Protein 9F7G (pdb70)

Radius of gyration: 16.13 Å; Cα contacts (8 Å, |Δi|>4): 373; chains: 1; bounding box: 33×38×45 Å

Sequence (205 aa):
TNVQILHGDLSPDLCDLARASELVGWDIETSGLDWRNGQIGTCQLAIGDSVAVVVLGDDDHPQGLCCDLLADDGVRKIFHHAPFDIRFMAQQWDCKPRNLACTKIASKVLNPSAEHATHSLKPLLKATLGVDIDKGQQQSSWTTGVLTAEQMSSYAVSSDVVYLSSELYSQLRRAQCLDKKGVLQAVENAYSFLPVWVELQRRGIEDVFAY

Nearest PDB structures (foldseek):
  9f7g-assembly1_A-2  TM=1.005E+00  e=4.054E-44  Nocardioides sp. S-1144
  5zo3-assembly1_A  TM=9.228E-01  e=1.310E-17  Agrobacterium fabrum str. J-07
  7mpo-assembly1_F  TM=9.182E-01  e=1.030E-15  Bartonella henselae
  7mpr-assembly1_A  TM=9.104E-01  e=9.151E-16  Brucella melitensis
  1yt3-assembly1_A  TM=7.977E-01  e=8.052E-12  Escherichia coli

Solvent-accessible surface area: 10198 Å² total; per-residue (Å²): 106,94,66,75,94,27,156,27,45,7,30,105,115,10,10,84,85,0,118,89,28,135,23,0,0,0,18,7,11,18,65,33,149,74,23,123,131,16,48,8,0,0,0,0,0,11,0,62,118,18,1,1,0,0,13,3,28,102,127,48,119,4,116,15,0,21,76,1,0,23,46,94,63,2,88,1,0,0,26,62,0,20,42,5,0,52,0,0,1,54,48,16,108,4,119,5,93,50,7,9,0,0,24,28,3,4,72,51,8,71,103,109,44,130,128,69,61,7,44,12,91,50,13,0,135,89,22,36,60,26,110,9,110,50,63,59,81,162,40,71,3,35,90,44,104,33,67,75,106,8,60,75,8,0,20,22,9,0,40,64,1,40,95,0,9,58,79,5,95,40,75,1,91,128,114,66,32,24,152,52,1,72,106,34,11,83,57,7,41,78,50,4,63,40,12,45,140,46,81,137,78,73,157,60,277

Organism: NCBI:txid2582905

B-factor: mean 19.63, std 9.66, range [8.72, 132.3]

Structure (mmCIF, N/CA/C/O backbone):
data_9F7G
#
_entry.id   9F7G
#
_cell.length_a   35.030
_cell.length_b   85.221
_cell.length_c   149.056
_cell.angle_alpha   90.000
_cell.angle_beta   90.000
_cell.angle_gamma   90.000
#
_symmetry.space_group_name_H-M   'C 2 2 21'
#
loop_
_entity.id
_entity.type
_entity.pdbx_description
1 polymer 'Ribonuclease D'
2 polymer "DNA (5'-D(P*GP*G)-3')"
3 non-polymer 'SULFATE ION'
4 water water
#
loop_
_atom_site.group_PDB
_atom_site.id
_atom_site.type_symbol
_atom_site.label_atom_id
_atom_site.label_alt_id
_atom_site.label_comp_id
_atom_site.label_asym_id
_atom_site.label_entity_id
_atom_site.label_seq_id
_atom_site.pdbx_PDB_ins_code
_atom_site.Cartn_x
_atom_site.Cartn_y
_atom_site.Cartn_z
_atom_site.occupancy
_atom_site.B_iso_or_equiv
_atom_site.auth_seq_id
_atom_site.auth_comp_id
_atom_site.auth_asym_id
_atom_site.auth_atom_id
_atom_site.pdbx_PDB_model_num
ATOM 1 N N . THR A 1 3 ? -7.75466 -16.19793 30.84303 1.000 31.59710 2 THR A N 1
ATOM 2 C CA . THR A 1 3 ? -8.24854 -14.84929 30.58337 1.000 26.97396 2 THR A CA 1
ATOM 3 C C . THR A 1 3 ? -8.38679 -14.05978 31.87178 1.000 25.27377 2 THR A C 1
ATOM 4 O O . THR A 1 3 ? -9.09654 -14.46483 32.79499 1.000 26.87460 2 THR A O 1
ATOM 8 N N . ASN A 1 4 ? -7.70980 -12.91814 31.91212 1.000 21.87572 3 ASN A N 1
ATOM 9 C CA . ASN A 1 4 ? -7.71466 -12.02577 33.06343 1.000 20.27781 3 ASN A CA 1
ATOM 10 C C . ASN A 1 4 ? -8.70542 -10.90138 32.79761 1.000 18.33493 3 ASN A C 1
ATOM 11 O O . ASN A 1 4 ? -8.45016 -10.02790 31.96366 1.000 21.76786 3 ASN A O 1
ATOM 16 N N . VAL A 1 5 ? -9.83800 -10.92274 33.49378 1.000 15.87474 4 VAL A N 1
ATOM 17 C CA . VAL A 1 5 ? -10.92020 -9.97539 33.24728 1.000 14.36171 4 VAL A CA 1
ATOM 18 C C . VAL A 1 5 ? -10.81447 -8.81050 34.21965 1.000 14.67209 4 VAL A C 1
ATOM 19 O O . VAL A 1 5 ? -10.63880 -9.01092 35.43178 1.000 16.83111 4 VAL A O 1
ATOM 23 N N . GLN A 1 6 ? -10.93763 -7.59386 33.69082 1.000 15.16392 5 GLN A N 1
ATOM 24 C CA . GLN A 1 6 ? -10.96665 -6.36862 34.48118 1.000 13.75533 5 GLN A CA 1
ATOM 25 C C . GLN A 1 6 ? -12.22233 -5.58902 34.13821 1.000 14.36999 5 GLN A C 1
ATOM 26 O O . GLN A 1 6 ? -12.63856 -5.55194 32.97604 1.000 16.23866 5 GLN A O 1
ATOM 32 N N . ILE A 1 7 ? -12.81036 -4.94873 35.14170 1.000 12.94790 6 ILE A N 1
ATOM 33 C CA . ILE A 1 7 ? -13.99051 -4.11477 34.96397 1.000 13.03574 6 ILE A CA 1
ATOM 34 C C . ILE A 1 7 ? -13.61338 -2.68375 35.32925 1.000 12.72365 6 ILE A C 1
ATOM 35 O O . ILE A 1 7 ? -13.02865 -2.43936 36.39246 1.000 14.27270 6 ILE A O 1
ATOM 40 N N . LEU A 1 8 ? -13.91432 -1.75031 34.42860 1.000 11.98393 7 LEU A N 1
ATOM 41 C CA . LEU A 1 8 ? -13.52934 -0.34952 34.53278 1.000 11.75400 7 LEU A CA 1
ATOM 42 C C . LEU A 1 8 ? -14.75814 0.50044 34.25065 1.000 13.48655 7 LEU A C 1
ATOM 43 O O . LEU A 1 8 ? -15.79279 -0.00528 33.81184 1.000 13.39667 7 LEU A O 1
ATOM 48 N N . HIS A 1 9 ? -14.64541 1.80703 34.49290 1.000 12.13264 8 HIS A N 1
ATOM 49 C CA . HIS A 1 9 ? -15.68080 2.73029 34.05653 1.000 11.04465 8 HIS A CA 1
ATOM 50 C C . HIS A 1 9 ? -15.04103 3.99631 33.51097 1.000 12.05833 8 HIS A C 1
ATOM 51 O O . HIS A 1 9 ? -13.93874 4.39222 33.91427 1.000 12.60491 8 HIS A O 1
ATOM 58 N N . GLY A 1 10 ? -15.73172 4.59554 32.54332 1.000 12.33397 9 GLY A N 1
ATOM 59 C CA . GLY A 1 10 ? -15.38157 5.90568 32.03747 1.000 13.99604 9 GLY A CA 1
ATOM 60 C C . GLY A 1 10 ? -14.32190 5.93259 30.96214 1.000 12.64163 9 GLY A C 1
ATOM 61 O O . GLY A 1 10 ? -14.43888 6.71363 30.00844 1.000 14.99866 9 GLY A O 1
ATOM 62 N N . ASP A 1 11 ? -13.27798 5.11658 31.10988 1.000 13.44995 10 ASP A N 1
ATOM 63 C CA . ASP A 1 11 ? -12.19263 5.07262 30.13767 1.000 14.85750 10 ASP A CA 1
ATOM 64 C C . ASP A 1 11 ? -11.33238 3.84898 30.42199 1.000 15.10697 10 ASP A C 1
ATOM 65 O O . ASP A 1 11 ? -11.38861 3.25675 31.50508 1.000 15.19871 10 ASP A O 1
ATOM 70 N N . LEU A 1 12 ? -10.53966 3.47608 29.42666 1.000 14.16371 11 LEU A N 1
ATOM 71 C CA . LEU A 1 12 ? -9.53177 2.44937 29.62079 1.000 13.37413 11 LEU A CA 1
ATOM 72 C C . LEU A 1 12 ? -8.42003 2.97688 30.52572 1.000 15.52441 11 LEU A C 1
ATOM 73 O O . LEU A 1 12 ? -8.08283 4.16581 30.49431 1.000 18.41501 11 LEU A O 1
ATOM 78 N N . SER A 1 13 ? -7.86887 2.09034 31.35475 1.000 14.70173 12 SER A N 1
ATOM 79 C CA . SER A 1 13 ? -6.80967 2.47555 32.27795 1.000 16.31530 12 SER A CA 1
ATOM 80 C C . SER A 1 13 ? -5.51565 2.79294 31.52758 1.000 18.26338 12 SER A C 1
ATOM 81 O O . SER A 1 13 ? -5.25947 2.24335 30.45186 1.000 17.16025 12 SER A O 1
ATOM 84 N N . PRO A 1 14 ? -4.67104 3.66964 32.07965 1.000 19.53432 13 PRO A N 1
ATOM 85 C CA . PRO A 1 14 ? -3.40838 3.97276 31.38376 1.000 18.24413 13 PRO A CA 1
ATOM 86 C C . PRO A 1 14 ? -2.54222 2.74386 31.15703 1.000 17.85736 13 PRO A C 1
ATOM 87 O O . PRO A 1 14 ? -1.90418 2.62785 30.10335 1.000 18.16769 13 PRO A O 1
ATOM 91 N N . ASP A 1 15 ? -2.52045 1.80747 32.11090 1.000 18.97208 14 ASP A N 1
ATOM 92 C CA . ASP A 1 15 ? -1.71548 0.60151 31.94115 1.000 18.11527 14 ASP A CA 1
ATOM 93 C C . ASP A 1 15 ? -2.19511 -0.22084 30.75722 1.000 16.22770 14 ASP A C 1
ATOM 94 O O . ASP A 1 15 ? -1.38142 -0.77834 30.00906 1.000 16.49409 14 ASP A O 1
ATOM 99 N N . LEU A 1 16 ? -3.51174 -0.31581 30.57177 1.000 15.02043 15 LEU A N 1
ATOM 100 C CA . LEU A 1 16 ? -4.02269 -1.07308 29.43575 1.000 14.15866 15 LEU A CA 1
ATOM 101 C C . LEU A 1 16 ? -3.85479 -0.31253 28.12819 1.000 14.16547 15 LEU A C 1
ATOM 102 O O . LEU A 1 16 ? -3.65764 -0.93807 27.08316 1.000 14.42022 15 LEU A O 1
ATOM 107 N N . CYS A 1 17 ? -3.92417 1.02248 28.15754 1.000 14.30342 16 CYS A N 1
ATOM 108 C CA . CYS A 1 17 ? -3.61370 1.79343 26.95434 1.000 16.32936 16 CYS A CA 1
ATOM 109 C C . CYS A 1 17 ? -2.18248 1.53934 26.50464 1.000 15.75506 16 CYS A C 1
ATOM 110 O O . CYS A 1 17 ? -1.92251 1.36557 25.30756 1.000 15.54967 16 CYS A O 1
ATOM 113 N N . ASP A 1 18 ? -1.24212 1.49245 27.45637 1.000 16.26927 17 ASP A N 1
ATOM 114 C CA . ASP A 1 18 ? 0.15406 1.21665 27.12154 1.000 16.97403 17 ASP A CA 1
ATOM 115 C C . ASP A 1 18 ? 0.31858 -0.18396 26.55984 1.000 17.43524 17 ASP A C 1
ATOM 116 O O . ASP A 1 18 ? 1.02613 -0.38223 25.56481 1.000 19.06090 17 ASP A O 1
ATOM 121 N N . LEU A 1 19 ? -0.32241 -1.17298 27.19080 1.000 16.85133 18 LEU A N 1
ATOM 122 C CA . LEU A 1 19 ? -0.22148 -2.54380 26.70285 1.000 17.31106 18 LEU A CA 1
ATOM 123 C C . LEU A 1 19 ? -0.80537 -2.67104 25.30444 1.000 16.06797 18 LEU A C 1
ATOM 124 O O . LEU A 1 19 ? -0.27028 -3.40354 24.46768 1.000 16.90730 18 LEU A O 1
ATOM 129 N N . ALA A 1 20 ? -1.89977 -1.96143 25.03261 1.000 14.71484 19 ALA A N 1
ATOM 130 C CA . ALA A 1 20 ? -2.50829 -2.02611 23.70916 1.000 13.79225 19 ALA A CA 1
ATOM 131 C C . ALA A 1 20 ? -1.55105 -1.52461 22.63449 1.000 13.76745 19 ALA A C 1
ATOM 132 O O . ALA A 1 20 ? -1.51339 -2.06839 21.52372 1.000 14.11425 19 ALA A O 1
ATOM 134 N N . ARG A 1 21 ? -0.77006 -0.48753 22.94207 1.000 13.50155 20 ARG A N 1
ATOM 135 C CA . ARG A 1 21 ? 0.14730 0.05866 21.94960 1.000 13.96155 20 ARG A CA 1
ATOM 136 C C . ARG A 1 21 ? 1.28539 -0.89556 21.61904 1.000 13.61232 20 ARG A C 1
ATOM 137 O O . ARG A 1 21 ? 1.90064 -0.76514 20.55208 1.000 15.53933 20 ARG A O 1
ATOM 145 N N . ALA A 1 22 ? 1.57325 -1.85790 22.49179 1.000 13.90335 21 ALA A N 1
ATOM 146 C CA . ALA A 1 22 ? 2.62020 -2.83885 22.24192 1.000 15.05832 21 ALA A CA 1
ATOM 147 C C . ALA A 1 22 ? 2.07330 -4.17091 21.75542 1.000 16.71034 21 ALA A C 1
ATOM 148 O O . ALA A 1 22 ? 2.85107 -5.10388 21.54480 1.000 16.93122 21 ALA A O 1
ATOM 150 N N . SER A 1 23 ? 0.76406 -4.28447 21.57511 1.000 16.93754 22 SER A N 1
ATOM 151 C CA . SER A 1 23 ? 0.13869 -5.56036 21.27454 1.000 16.44137 22 SER A CA 1
ATOM 152 C C . SER A 1 23 ? 0.09328 -5.80272 19.77504 1.000 17.89270 22 SER A C 1
ATOM 153 O O . SER A 1 23 ? -0.05084 -4.87189 18.97892 1.000 18.75114 22 SER A O 1
ATOM 156 N N . GLU A 1 24 ? 0.22232 -7.07539 19.39568 1.000 18.48324 23 GLU A N 1
ATOM 157 C CA . GLU A 1 24 ? 0.05918 -7.43833 17.99343 1.000 20.16398 23 GLU A CA 1
ATOM 158 C C . GLU A 1 24 ? -1.33365 -7.06734 17.50693 1.000 18.45350 23 GLU A C 1
ATOM 159 O O . GLU A 1 24 ? -1.49255 -6.39297 16.48210 1.000 20.35015 23 GLU A O 1
ATOM 165 N N . LEU A 1 25 ? -2.35723 -7.49367 18.24328 1.000 18.39630 24 LEU A N 1
ATOM 166 C CA . LEU A 1 25 ? -3.74614 -7.27023 17.87954 1.000 18.50568 24 LEU A CA 1
ATOM 167 C C . LEU A 1 25 ? -4.50698 -6.85402 19.12696 1.000 16.00514 24 LEU A C 1
ATOM 168 O O . LEU A 1 25 ? -4.17653 -7.27797 20.23958 1.000 20.16330 24 LEU A O 1
ATOM 173 N N . VAL A 1 26 ? -5.52131 -6.01374 18.93914 1.000 13.92344 25 VAL A N 1
ATOM 174 C CA . VAL A 1 26 ? -6.42669 -5.61186 20.00992 1.000 14.05622 25 VAL A CA 1
ATOM 175 C C . VAL A 1 26 ? -7.83849 -5.96751 19.56395 1.000 12.43167 25 VAL A C 1
ATOM 176 O O . VAL A 1 26 ? -8.35969 -5.38072 18.60751 1.000 13.53018 25 VAL A O 1
ATOM 180 N N . GLY A 1 27 ? -8.46266 -6.92513 20.24593 1.000 10.29842 26 GLY A N 1
ATOM 181 C CA . GLY A 1 27 ? -9.86120 -7.22598 19.97857 1.000 10.28317 26 GLY A CA 1
ATOM 182 C C . GLY A 1 27 ? -10.75721 -6.16738 20.60055 1.000 10.42392 26 GLY A C 1
ATOM 183 O O . GLY A 1 27 ? -10.48096 -5.65353 21.68224 1.000 12.15797 26 GLY A O 1
ATOM 184 N N . TRP A 1 28 ? -11.82980 -5.81686 19.88933 1.000 9.89690 27 TRP A N 1
ATOM 185 C CA . TRP A 1 28 ? -12.68746 -4.72395 20.32827 1.000 9.60284 27 TRP A CA 1
ATOM 186 C C . TRP A 1 28 ? -14.14292 -5.03495 20.00590 1.000 10.44482 27 TRP A C 1
ATOM 187 O O . TRP A 1 28 ? -14.45411 -5.48236 18.90029 1.000 11.03010 27 TRP A O 1
ATOM 198 N N . ASP A 1 29 ? -15.03105 -4.78348 20.96962 1.000 10.47222 28 ASP A N 1
ATOM 199 C CA . ASP A 1 29 ? -16.46909 -4.86067 20.74744 1.000 9.55380 28 ASP A CA 1
ATOM 200 C C . ASP A 1 29 ? -17.14099 -3.80449 21.60792 1.000 9.62097 28 ASP A C 1
ATOM 201 O O . ASP A 1 29 ? -16.54997 -3.30522 22.56323 1.000 11.18695 28 ASP A O 1
ATOM 206 N N . ILE A 1 30 ? -18.37027 -3.43535 21.24037 1.000 8.84043 29 ILE A N 1
ATOM 207 C CA . ILE A 1 30 ? -19.16546 -2.50995 22.03655 1.000 9.03921 29 ILE A CA 1
ATOM 208 C C . ILE A 1 30 ? -20.55402 -3.09370 22.27310 1.000 9.66538 29 ILE A C 1
ATOM 209 O O . ILE A 1 30 ? -21.04035 -3.94217 21.52696 1.000 10.71822 29 ILE A O 1
ATOM 214 N N . GLU A 1 31 ? -21.18957 -2.63305 23.34618 1.000 9.81551 30 GLU A N 1
ATOM 215 C CA . GLU A 1 31 ? -22.61223 -2.84794 23.56011 1.000 9.96448 30 GLU A CA 1
ATOM 216 C C . GLU A 1 31 ? -23.28193 -1.48735 23.64257 1.000 10.70049 30 GLU A C 1
ATOM 217 O O . GLU A 1 31 ? -22.66334 -0.51098 24.07379 1.000 11.38906 30 GLU A O 1
ATOM 223 N N . THR A 1 32 ? -24.54242 -1.41683 23.20736 1.000 9.94664 31 THR A N 1
ATOM 224 C CA . THR A 1 32 ? -25.19187 -0.13898 22.95281 1.000 11.16900 31 THR A CA 1
ATOM 225 C C . THR A 1 32 ? -26.64617 -0.16365 23.39833 1.000 9.74742 31 THR A C 1
ATOM 226 O O . THR A 1 32 ? -27.19900 -1.19736 23.79368 1.000 11.60711 31 THR A O 1
ATOM 230 N N . SER A 1 33 ? -27.27540 1.00296 23.26345 1.000 10.95897 32 SER A N 1
ATOM 231 C CA . SER A 1 33 ? -28.70732 1.16498 23.47954 1.000 11.87574 32 SER A CA 1
ATOM 232 C C . SER A 1 33 ? -29.56304 0.47654 22.42098 1.000 13.04780 32 SER A C 1
ATOM 233 O O . SER A 1 33 ? -30.75592 0.27172 22.65563 1.000 14.04011 32 SER A O 1
ATOM 236 N N . GLY A 1 34 ? -28.99939 0.14607 21.26409 1.000 12.76607 33 GLY A N 1
ATOM 237 C CA . GLY A 1 34 ? -29.78530 -0.29830 20.12264 1.000 13.54739 33 GLY A CA 1
ATOM 238 C C . GLY A 1 34 ? -28.96723 -0.10860 18.85570 1.000 12.10018 33 GLY A C 1
ATOM 239 O O . GLY A 1 34 ? -27.74721 -0.02082 18.90733 1.000 13.15457 33 GLY A O 1
ATOM 240 N N . LEU A 1 35 ? -29.66402 -0.02834 17.72408 1.000 14.44333 34 LEU A N 1
ATOM 241 C CA . LEU A 1 35 ? -28.97494 0.08177 16.44324 1.000 15.06765 34 LEU A CA 1
ATOM 242 C C . LEU A 1 35 ? -28.80533 1.52162 15.96589 1.000 16.53912 34 LEU A C 1
ATOM 243 O O . LEU A 1 35 ? -28.26586 1.73629 14.87339 1.000 17.73300 34 LEU A O 1
ATOM 248 N N . ASP A 1 36 ? -29.22745 2.50404 16.75832 1.000 17.64778 35 ASP A N 1
ATOM 249 C CA . ASP A 1 36 ? -29.25812 3.91058 16.34703 1.000 17.55861 35 ASP A CA 1
ATOM 250 C C . ASP A 1 36 ? -27.90432 4.53651 16.65115 1.000 17.31385 35 ASP A C 1
ATOM 251 O O . ASP A 1 36 ? -27.66536 5.06117 17.73774 1.000 17.24164 35 ASP A O 1
ATOM 256 N N . TRP A 1 37 ? -27.00242 4.49300 15.66913 1.000 15.26996 36 TRP A N 1
ATOM 257 C CA . TRP A 1 37 ? -25.66620 5.03441 15.87903 1.000 14.81916 36 TRP A CA 1
ATOM 258 C C . TRP A 1 37 ? -25.65213 6.55418 15.93606 1.000 15.58162 36 TRP A C 1
ATOM 259 O O . TRP A 1 37 ? -24.68936 7.13060 16.45254 1.000 14.87229 36 TRP A O 1
ATOM 270 N N . ARG A 1 38 ? -26.67887 7.21162 15.40156 1.000 17.50659 37 ARG A N 1
ATOM 271 C CA . ARG A 1 38 ? -26.68798 8.66890 15.36776 1.000 20.43973 37 ARG A CA 1
ATOM 272 C C . ARG A 1 38 ? -27.08037 9.24929 16.71677 1.000 20.88802 37 ARG A C 1
ATOM 273 O O . ARG A 1 38 ? -26.42008 10.16026 17.22838 1.000 23.79050 37 ARG A O 1
ATOM 281 N N . ASN A 1 39 ? -28.15287 8.73141 17.30980 1.000 18.54527 38 ASN A N 1
ATOM 282 C CA . ASN A 1 39 ? -28.72158 9.32659 18.50908 1.000 19.95484 38 ASN A CA 1
ATOM 283 C C . ASN A 1 39 ? -28.82897 8.34019 19.65659 1.000 18.75642 38 ASN A C 1
ATOM 284 O O . ASN A 1 39 ? -29.44400 8.66479 20.68121 1.000 20.93051 38 ASN A O 1
ATOM 289 N N . GLY A 1 40 ? -28.26172 7.15108 19.51042 1.000 16.64137 39 GLY A N 1
ATOM 290 C CA . GLY A 1 40 ? -28.19157 6.18372 20.58681 1.000 14.77550 39 GLY A CA 1
ATOM 291 C C . GLY A 1 40 ? -26.99629 6.41325 21.48937 1.000 14.87078 39 GLY A C 1
ATOM 292 O O . GLY A 1 40 ? -26.40118 7.49201 21.52481 1.000 17.25896 39 GLY A O 1
ATOM 293 N N . GLN A 1 41 ? -26.63537 5.37126 22.22377 1.000 13.14074 40 GLN A N 1
ATOM 294 C CA . GLN A 1 41 ? -25.65297 5.50817 23.28642 1.000 13.13094 40 GLN A CA 1
ATOM 295 C C . GLN A 1 41 ? -24.82272 4.24033 23.38851 1.000 11.41813 40 GLN A C 1
ATOM 296 O O . GLN A 1 41 ? -25.36577 3.13685 23.31425 1.000 13.01113 40 GLN A O 1
ATOM 302 N N . ILE A 1 42 ? -23.51331 4.40375 23.56845 1.000 10.93078 41 ILE A N 1
ATOM 303 C CA . ILE A 1 42 ? -22.63076 3.27208 23.83634 1.000 10.43322 41 ILE A CA 1
ATOM 304 C C . ILE A 1 42 ? -22.66390 2.96345 25.32522 1.000 10.09520 41 ILE A C 1
ATOM 305 O O . ILE A 1 42 ? -22.48679 3.85649 26.16289 1.000 13.70192 41 ILE A O 1
ATOM 310 N N . GLY A 1 43 ? -22.89975 1.70183 25.65591 1.000 11.34345 42 GLY A N 1
ATOM 311 C CA . GLY A 1 43 ? -22.94642 1.28883 27.04237 1.000 11.09342 42 GLY A CA 1
ATOM 312 C C . GLY A 1 43 ? -21.64446 0.71754 27.55388 1.000 11.56732 42 GLY A C 1
ATOM 313 O O . GLY A 1 43 ? -21.26183 0.96844 28.70245 1.000 12.69250 42 GLY A O 1
ATOM 314 N N . THR A 1 44 ? -20.96997 -0.09020 26.73633 1.000 10.33036 43 THR A N 1
ATOM 315 C CA . THR A 1 44 ? -19.69208 -0.66046 27.12439 1.000 11.43213 43 THR A CA 1
ATOM 316 C C . THR A 1 44 ? -18.76674 -0.70580 25.92495 1.000 9.51433 43 THR A C 1
ATOM 317 O O . THR A 1 44 ? -19.21216 -0.77721 24.77423 1.000 12.73232 43 THR A O 1
ATOM 321 N N . CYS A 1 45 ? -17.47001 -0.68428 26.21551 1.000 9.41624 44 CYS A N 1
ATOM 322 C CA . CYS A 1 45 ? -16.42917 -1.10803 25.29102 1.000 11.34851 44 CYS A CA 1
ATOM 323 C C . CYS A 1 45 ? -15.69984 -2.27482 25.92584 1.000 12.68987 44 CYS A C 1
ATOM 324 O O . CYS A 1 45 ? -15.30335 -2.19707 27.09270 1.000 15.83091 44 CYS A O 1
ATOM 327 N N . GLN A 1 46 ? -15.52626 -3.35261 25.17345 1.000 11.13892 45 GLN A N 1
ATOM 328 C CA . GLN A 1 46 ? -14.79316 -4.51739 25.64572 1.000 12.58846 45 GLN A CA 1
ATOM 329 C C . GLN A 1 46 ? -13.55555 -4.68436 24.78248 1.000 12.02540 45 GLN A C 1
ATOM 330 O O . GLN A 1 46 ? -13.66197 -4.76357 23.55558 1.000 12.60594 45 GLN A O 1
ATOM 336 N N . LEU A 1 47 ? -12.38926 -4.73688 25.40973 1.000 11.35768 46 LEU A N 1
ATOM 337 C CA . LEU A 1 47 ? -11.13211 -4.85449 24.68695 1.000 10.76134 46 LEU A CA 1
ATOM 338 C C . LEU A 1 47 ? -10.38114 -6.09983 25.13431 1.000 11.97172 46 LEU A C 1
ATOM 339 O O . LEU A 1 47 ? -10.31561 -6.40250 26.32797 1.000 14.67868 46 LEU A O 1
ATOM 344 N N . ALA A 1 48 ? -9.80136 -6.81015 24.16864 1.000 11.15133 47 ALA A N 1
ATOM 345 C CA . ALA A 1 48 ? -8.96253 -7.97127 24.43264 1.000 10.06105 47 ALA A CA 1
ATOM 346 C C . ALA A 1 48 ? -7.53060 -7.57415 24.11021 1.000 11.49651 47 ALA A C 1
ATOM 347 O O . ALA A 1 48 ? -7.18879 -7.36042 22.94243 1.000 13.43977 47 ALA A O 1
ATOM 349 N N . ILE A 1 49 ? -6.70494 -7.46720 25.14642 1.000 13.67726 48 ILE A N 1
ATOM 350 C CA . ILE A 1 49 ? -5.33696 -6.98125 25.04583 1.000 16.21766 48 ILE A CA 1
ATOM 351 C C . ILE A 1 49 ? -4.46050 -8.03775 25.69843 1.000 18.59362 48 ILE A C 1
ATOM 352 O O . ILE A 1 49 ? -4.47915 -8.19015 26.92792 1.000 19.54576 48 ILE A O 1
ATOM 357 N N . GLY A 1 50 ? -3.70519 -8.77207 24.88825 1.000 22.08255 49 GLY A N 1
ATOM 358 C CA . GLY A 1 50 ? -2.93282 -9.87369 25.44078 1.000 23.98080 49 GLY A CA 1
ATOM 359 C C . GLY A 1 50 ? -3.86785 -10.89540 26.05646 1.000 23.93437 49 GLY A C 1
ATOM 360 O O . GLY A 1 50 ? -4.89333 -11.26278 25.47110 1.000 23.47464 49 GLY A O 1
ATOM 361 N N . ASP A 1 51 ? -3.52804 -11.34833 27.26154 1.000 22.96552 50 ASP A N 1
ATOM 362 C CA . ASP A 1 51 ? -4.35162 -12.29311 28.00047 1.000 24.15350 50 ASP A CA 1
ATOM 363 C C . ASP A 1 51 ? -5.40527 -11.60418 28.85149 1.000 21.09219 50 ASP A C 1
ATOM 364 O O . ASP A 1 51 ? -6.04041 -12.26029 29.68383 1.000 22.82886 50 ASP A O 1
ATOM 369 N N . SER A 1 52 ? -5.60131 -10.30343 28.66916 1.000 17.87685 51 SER A N 1
ATOM 370 C CA . SER A 1 52 ? -6.56211 -9.53743 29.44293 1.000 17.29687 51 SER A CA 1
ATOM 371 C C . SER A 1 52 ? -7.78420 -9.20487 28.60006 1.000 14.95037 51 SER A C 1
ATOM 372 O O . SER A 1 52 ? -7.69073 -8.99993 27.38364 1.000 16.68499 51 SER A O 1
ATOM 375 N N . VAL A 1 53 ? -8.94013 -9.16304 29.25269 1.000 12.69397 52 VAL A N 1
ATOM 376 C CA . VAL A 1 53 ? -10.13845 -8.55994 28.67820 1.000 12.45224 52 VAL A CA 1
ATOM 377 C C . VAL A 1 53 ? -10.59156 -7.46388 29.62401 1.000 12.71207 52 VAL A C 1
ATOM 378 O O . VAL A 1 53 ? -10.81289 -7.71509 30.81554 1.000 16.75029 52 VAL A O 1
ATOM 382 N N . ALA A 1 54 ? -10.72204 -6.25344 29.10127 1.000 12.55771 53 ALA A N 1
ATOM 383 C CA . ALA A 1 54 ? -11.16325 -5.10413 29.87851 1.000 11.84726 53 ALA A CA 1
ATOM 384 C C . ALA A 1 54 ? -12.56280 -4.71306 29.41964 1.000 11.27823 53 ALA A C 1
ATOM 385 O O . ALA A 1 54 ? -12.78181 -4.46596 28.23159 1.000 14.64210 53 ALA A O 1
ATOM 387 N N . VAL A 1 55 ? -13.50447 -4.66086 30.35214 1.000 12.08997 54 VAL A N 1
ATOM 388 C CA . VAL A 1 55 ? -14.85956 -4.19491 30.08077 1.000 10.89998 54 VAL A CA 1
ATOM 389 C C . VAL A 1 55 ? -14.97108 -2.79755 30.67072 1.000 12.03047 54 VAL A C 1
ATOM 390 O O . VAL A 1 55 ? -14.88609 -2.62424 31.88953 1.000 12.56855 54 VAL A O 1
ATOM 394 N N . VAL A 1 56 ? -15.13026 -1.79408 29.81511 1.000 11.59293 55 VAL A N 1
ATOM 395 C CA . VAL A 1 56 ? -15.21444 -0.39983 30.23425 1.000 10.81135 55 VAL A CA 1
ATOM 396 C C . VAL A 1 56 ? -16.67576 0.01729 30.17361 1.000 10.29989 55 VAL A C 1
ATOM 397 O O . VAL A 1 56 ? -17.25844 0.12305 29.09030 1.000 11.46242 55 VAL A O 1
ATOM 401 N N . VAL A 1 57 ? -17.26547 0.28221 31.33121 1.000 10.33247 56 VAL A N 1
ATOM 402 C CA . VAL A 1 57 ? -18.65214 0.71933 31.40786 1.000 11.29194 56 VAL A CA 1
ATOM 403 C C . VAL A 1 57 ? -18.71189 2.22352 31.17697 1.000 11.31095 56 VAL A C 1
ATOM 404 O O . VAL A 1 57 ? -18.02487 2.99617 31.85206 1.000 13.48249 56 VAL A O 1
ATOM 408 N N . LEU A 1 58 ? -19.54734 2.64956 30.23680 1.000 11.61709 57 LEU A N 1
ATOM 409 C CA . LEU A 1 58 ? -19.63739 4.05388 29.87138 1.000 13.03360 57 LEU A CA 1
ATOM 410 C C . LEU A 1 58 ? -21.00077 4.62220 30.24405 1.000 16.64641 57 LEU A C 1
ATOM 411 O O . LEU A 1 58 ? -22.00626 3.90588 30.28092 1.000 17.45335 57 LEU A O 1
ATOM 416 N N . GLY A 1 59 ? -21.02501 5.92757 30.51364 1.000 17.48729 58 GLY A N 1
ATOM 417 C CA . GLY A 1 59 ? -22.22835 6.61809 30.90436 1.000 19.30038 58 GLY A CA 1
ATOM 418 C C . GLY A 1 59 ? -22.67727 7.64221 29.87983 1.000 21.97624 58 GLY A C 1
ATOM 419 O O . GLY A 1 59 ? -22.10488 7.77376 28.79473 1.000 19.84919 58 GLY A O 1
ATOM 420 N N . ASP A 1 60 ? -23.72635 8.38019 30.25732 1.000 24.39612 59 ASP A N 1
ATOM 421 C CA . ASP A 1 60 ? -24.27519 9.42450 29.40003 1.000 27.83027 59 ASP A CA 1
ATOM 422 C C . ASP A 1 60 ? -23.19705 10.43825 29.03673 1.000 30.33522 59 ASP A C 1
ATOM 423 O O . ASP A 1 60 ? -22.50875 10.96931 29.91166 1.000 30.78609 59 ASP A O 1
ATOM 428 N N . ASP A 1 61 ? -23.05220 10.70405 27.73935 1.000 33.04873 60 ASP A N 1
ATOM 429 C CA . ASP A 1 61 ? -22.14983 11.74369 27.24119 1.000 37.13460 60 ASP A CA 1
ATOM 430 C C . ASP A 1 61 ? -20.69583 11.49546 27.64268 1.000 34.93309 60 ASP A C 1
ATOM 431 O O . ASP A 1 61 ? -19.91757 12.44184 27.78564 1.000 38.43187 60 ASP A O 1
ATOM 436 N N . ASP A 1 62 ? -20.30521 10.23655 27.84140 1.000 29.10531 61 ASP A N 1
ATOM 437 C CA . ASP A 1 62 ? -18.89549 9.93980 28.05917 1.000 26.56802 61 ASP A CA 1
ATOM 438 C C . ASP A 1 62 ? -18.12959 10.10936 26.75449 1.000 24.87687 61 ASP A C 1
ATOM 439 O O . ASP A 1 62 ? -18.56739 9.65423 25.69735 1.000 24.00480 61 ASP A O 1
ATOM 444 N N . HIS A 1 63 ? -16.98931 10.78673 26.83037 1.000 23.22244 62 HIS A N 1
ATOM 445 C CA . HIS A 1 63 ? -16.05633 10.91679 25.71130 1.000 22.57597 62 HIS A CA 1
ATOM 446 C C . HIS A 1 63 ? -14.72208 10.37050 26.20037 1.000 20.98912 62 HIS A C 1
ATOM 447 O O . HIS A 1 63 ? -13.85004 11.12917 26.63772 1.000 23.31401 62 HIS A O 1
ATOM 454 N N . PRO A 1 64 ? -14.54140 9.04837 26.17008 1.000 17.51069 63 PRO A N 1
ATOM 455 C CA . PRO A 1 64 ? -13.32190 8.44955 26.73548 1.000 15.86187 63 PRO A CA 1
ATOM 456 C C . PRO A 1 64 ? -12.07820 8.72243 25.90300 1.000 16.40317 63 PRO A C 1
ATOM 457 O O . PRO A 1 64 ? -11.90768 8.16221 24.81619 1.000 19.17397 63 PRO A O 1
ATOM 461 N N . GLN A 1 65 ? -11.17999 9.55596 26.42622 1.000 18.09788 64 GLN A N 1
ATOM 462 C CA . GLN A 1 65 ? -10.05636 9.99966 25.61469 1.000 19.25487 64 GLN A CA 1
ATOM 463 C C . GLN A 1 65 ? -9.09741 8.85735 25.31234 1.000 16.59776 64 GLN A C 1
ATOM 464 O O . GLN A 1 65 ? -8.57168 8.76480 24.19731 1.000 17.48113 64 GLN A O 1
ATOM 470 N N . GLY A 1 66 ? -8.85207 7.98001 26.28775 1.000 15.51206 65 GLY A N 1
ATOM 471 C CA . GLY A 1 66 ? -7.91693 6.89167 26.06113 1.000 14.37236 65 GLY A CA 1
ATOM 472 C C . GLY A 1 66 ? -8.41486 5.91823 25.01014 1.000 14.07264 65 GLY A C 1
ATOM 473 O O . GLY A 1 66 ? -7.65442 5.49282 24.13424 1.000 14.37992 65 GLY A O 1
ATOM 474 N N . LEU A 1 67 ? -9.70343 5.56543 25.07192 1.000 13.37593 66 LEU A N 1
ATOM 475 C CA . LEU A 1 67 ? -10.28348 4.68484 24.06155 1.000 12.76604 66 LEU A CA 1
ATOM 476 C C . LEU A 1 67 ? -10.29239 5.34323 22.69139 1.000 13.26385 66 LEU A C 1
ATOM 477 O O . LEU A 1 67 ? -10.01959 4.68595 21.67796 1.000 13.74645 66 LEU A O 1
ATOM 482 N N . CYS A 1 68 ? -10.63884 6.62739 22.62060 1.000 13.77874 67 CYS A N 1
ATOM 483 C CA A CYS A 1 68 ? -10.63954 7.23890 21.29989 0.675 16.42967 67 CYS A CA 1
ATOM 484 C CA B CYS A 1 68 ? -10.62233 7.34110 21.34290 0.325 16.21343 67 CYS A CA 1
ATOM 485 C C . CYS A 1 68 ? -9.22351 7.35095 20.74901 1.000 15.17071 67 CYS A C 1
ATOM 486 O O . CYS A 1 68 ? -9.01696 7.09777 19.55450 1.000 16.29302 67 CYS A O 1
ATOM 491 N N . ASP A 1 69 ? -8.23842 7.67801 21.58621 1.000 15.11715 68 ASP A N 1
ATOM 492 C CA . ASP A 1 69 ? -6.86179 7.72843 21.10832 1.000 14.92893 68 ASP A CA 1
ATOM 493 C C . ASP A 1 69 ? -6.42464 6.38076 20.56540 1.000 15.22101 68 ASP A C 1
ATOM 494 O O . ASP A 1 69 ? -5.75972 6.31181 19.52616 1.000 15.82936 68 ASP A O 1
ATOM 499 N N . LEU A 1 70 ? -6.80449 5.29466 21.24651 1.000 15.49303 69 LEU A N 1
ATOM 500 C CA . LEU A 1 70 ? -6.46432 3.95629 20.76917 1.000 13.63025 69 LEU A CA 1
ATOM 501 C C . LEU A 1 70 ? -7.15442 3.66315 19.44368 1.000 13.23495 69 LEU A C 1
ATOM 502 O O . LEU A 1 70 ? -6.52515 3.16593 18.49886 1.000 13.18107 69 LEU A O 1
ATOM 507 N N . LEU A 1 71 ? -8.44899 3.97423 19.36013 1.000 13.10256 70 LEU A N 1
ATOM 508 C CA . LEU A 1 71 ? -9.20674 3.73035 18.13448 1.000 11.87854 70 LEU A CA 1
ATOM 509 C C . LEU A 1 71 ? -8.61946 4.50371 16.96348 1.000 13.75137 70 LEU A C 1
ATOM 510 O O . LEU A 1 71 ? -8.55451 3.98974 15.84321 1.000 14.06083 70 LEU A O 1
ATOM 515 N N . ALA A 1 72 ? -8.16549 5.73314 17.21401 1.000 14.00626 71 ALA A N 1
ATOM 516 C CA . ALA A 1 72 ? -7.62447 6.60121 16.17619 1.000 15.25277 71 ALA A CA 1
ATOM 517 C C . ALA A 1 72 ? -6.15687 6.34151 15.86589 1.000 15.78632 71 ALA A C 1
ATOM 518 O O . ALA A 1 72 ? -5.62560 6.94974 14.92897 1.000 17.51689 71 ALA A O 1
ATOM 520 N N . ASP A 1 73 ? -5.48998 5.47606 16.62333 1.000 15.52900 72 ASP A N 1
ATOM 521 C CA . ASP A 1 73 ? -4.05250 5.27768 16.4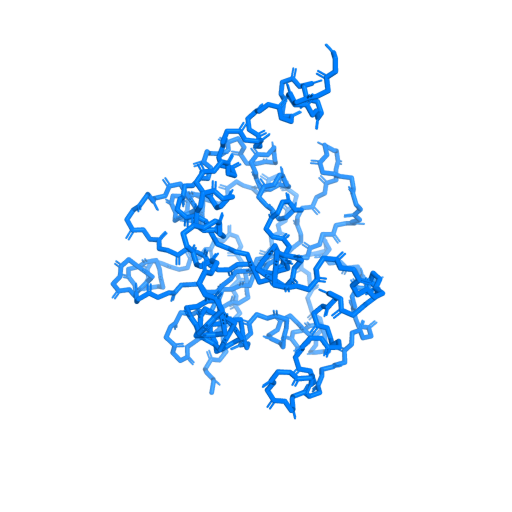8767 1.000 15.96965 72 ASP A CA 1
ATOM 522 C C . ASP A 1 73 ? -3.79022 4.29212 15.35757 1.000 16.74571 72 ASP A C 1
ATOM 523 O O . ASP A 1 73 ? -4.10999 3.10427 15.46948 1.000 17.19202 72 ASP A O 1
ATOM 528 N N . ASP A 1 74 ? -3.19769 4.78315 14.26691 1.000 16.99562 73 ASP A N 1
ATOM 529 C CA . ASP A 1 74 ? -2.91269 3.92085 13.12595 1.000 19.39316 73 ASP A CA 1
ATOM 530 C C . ASP A 1 74 ? -1.84988 2.88004 13.44322 1.000 19.33587 73 ASP A C 1
ATOM 531 O O . ASP A 1 74 ? -1.70756 1.90947 12.69231 1.000 21.63890 73 ASP A O 1
ATOM 536 N N . GLY A 1 75 ? -1.10737 3.05363 14.53354 1.000 19.28385 74 GLY A N 1
ATOM 537 C CA . GLY A 1 75 ? -0.12888 2.06901 14.92979 1.000 20.09710 74 GLY A CA 1
ATOM 538 C C . GLY A 1 75 ? -0.65522 0.94262 15.78484 1.000 19.91033 74 GLY A C 1
ATOM 539 O O . GLY A 1 75 ? 0.13777 0.11493 16.24908 1.000 22.94539 74 GLY A O 1
ATOM 540 N N . VAL A 1 76 ? -1.96520 0.89211 16.02007 1.000 19.39256 75 VAL A N 1
ATOM 541 C CA . VAL A 1 76 ? -2.60246 -0.14861 16.81944 1.000 20.07357 75 VAL A CA 1
ATOM 542 C C . VAL A 1 76 ? -3.63519 -0.86042 15.95161 1.000 16.99028 75 VAL A C 1
ATOM 543 O O . VAL A 1 76 ? -4.59396 -0.23633 15.48678 1.000 15.31996 75 VAL A O 1
ATOM 547 N N . ARG A 1 77 ? -3.45148 -2.16716 15.74989 1.000 17.66233 76 ARG A N 1
ATOM 548 C CA . ARG A 1 77 ? -4.36272 -2.96453 14.92793 1.000 19.16232 76 ARG A CA 1
ATOM 549 C C . ARG A 1 77 ? -5.56229 -3.40815 15.76084 1.000 15.35993 76 ARG A C 1
ATOM 550 O O . ARG A 1 77 ? -5.41292 -4.19353 16.70405 1.000 18.03804 76 ARG A O 1
ATOM 558 N N . LYS A 1 78 ? -6.75456 -2.92366 15.41180 1.000 12.72029 77 LYS A N 1
ATOM 559 C CA . LYS A 1 78 ? -7.98780 -3.29655 16.10007 1.000 11.26060 77 LYS A CA 1
ATOM 560 C C . LYS A 1 78 ? -8.74054 -4.33904 15.28419 1.000 11.94214 77 LYS A C 1
ATOM 561 O O . LYS A 1 78 ? -8.90344 -4.17776 14.06769 1.000 17.90568 77 LYS A O 1
ATOM 567 N N . ILE A 1 79 ? -9.22864 -5.37933 15.95955 1.000 10.66596 78 ILE A N 1
ATOM 568 C CA . ILE A 1 79 ? -10.01721 -6.44538 15.34906 1.000 11.99979 78 ILE A CA 1
ATOM 569 C C . ILE A 1 79 ? -11.42626 -6.38740 15.91975 1.000 11.84836 78 ILE A C 1
ATOM 570 O O . ILE A 1 79 ? -11.61006 -6.49467 17.14176 1.000 12.67573 78 ILE A O 1
ATOM 575 N N . PHE A 1 80 ? -12.41667 -6.26257 15.03758 1.000 10.18138 79 PHE A N 1
ATOM 576 C CA . PHE A 1 80 ? -13.82786 -6.29906 15.38598 1.000 9.98362 79 PHE A CA 1
ATOM 577 C C . PHE A 1 80 ? -14.49351 -7.47909 14.70036 1.000 10.40228 79 PHE A C 1
ATOM 578 O O . PHE A 1 80 ? -13.97812 -8.02496 13.71918 1.000 10.37426 79 PHE A O 1
ATOM 586 N N . HIS A 1 81 ? -15.67240 -7.83883 15.18532 1.000 10.41495 80 HIS A N 1
ATOM 587 C CA . HIS A 1 81 ? -16.60911 -8.60481 14.37475 1.000 9.90163 80 HIS A CA 1
ATOM 588 C C . HIS A 1 81 ? -17.72088 -7.66026 13.94923 1.000 12.18864 80 HIS A C 1
ATOM 589 O O . HIS A 1 81 ? -18.49741 -7.18073 14.78040 1.000 14.71746 80 HIS A O 1
ATOM 596 N 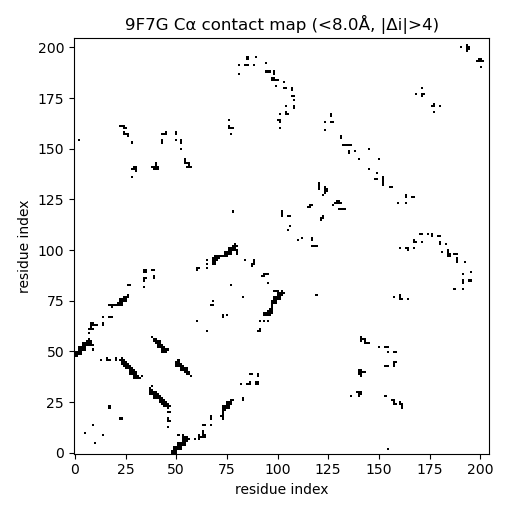N . HIS A 1 82 ? -17.79886 -7.41923 12.64888 1.000 9.88718 81 HIS A N 1
ATOM 597 C CA . HIS A 1 82 ? -18.65121 -6.39775 12.05884 1.000 9.03579 81 HIS A CA 1
ATOM 598 C C . HIS A 1 82 ? -18.21158 -5.00533 12.50906 1.000 9.82176 81 HIS A C 1
ATOM 599 O O . HIS A 1 82 ? -18.95849 -4.23325 13.13283 1.000 10.15625 81 HIS A O 1
ATOM 606 N N . ALA A 1 83 ? -16.96860 -4.69638 12.14847 1.000 10.30211 82 ALA A N 1
ATOM 607 C CA . ALA A 1 83 ? -16.40320 -3.37621 12.40644 1.000 9.05064 82 ALA A CA 1
ATOM 608 C C . ALA A 1 83 ? -17.29993 -2.22884 11.96783 1.000 10.16435 82 ALA A C 1
ATOM 609 O O . ALA A 1 83 ? -17.36566 -1.23324 12.70413 1.000 10.77976 82 ALA A O 1
ATOM 611 N N . PRO A 1 84 ? -17.98546 -2.27407 10.80927 1.000 10.01031 83 PRO A N 1
ATOM 612 C CA . PRO A 1 84 ? -18.79563 -1.10888 10.41450 1.000 10.10166 83 PRO A CA 1
ATOM 613 C C . PRO A 1 84 ? -19.74839 -0.63064 11.49226 1.000 10.68141 83 PRO A C 1
ATOM 614 O O . PRO A 1 84 ? -19.84677 0.58209 11.72465 1.000 11.98430 83 PRO A O 1
ATOM 618 N N . PHE A 1 85 ? -20.44072 -1.54603 12.17138 1.000 9.40110 84 PHE A N 1
ATOM 619 C CA . PHE A 1 85 ? -21.37055 -1.13988 13.22308 1.000 10.80011 84 PHE A CA 1
ATOM 620 C C . PHE A 1 85 ? -20.63857 -0.42178 14.34764 1.000 11.07224 84 PHE A C 1
ATOM 621 O O . PHE A 1 85 ? -21.03663 0.66950 14.77591 1.000 11.63720 84 PHE A O 1
ATOM 629 N N . ASP A 1 86 ? -19.56663 -1.03258 14.84420 1.000 10.82559 85 ASP A N 1
ATOM 630 C CA . ASP A 1 86 ? -18.87924 -0.50087 16.01400 1.000 11.42059 85 ASP A CA 1
ATOM 631 C C . ASP A 1 86 ? -18.19808 0.82653 15.71066 1.000 11.12069 85 ASP A C 1
ATOM 632 O O . ASP A 1 86 ? -18.28373 1.77339 16.50290 1.000 12.24244 85 ASP A O 1
ATOM 637 N N . ILE A 1 87 ? -17.46789 0.90054 14.59297 1.000 10.74194 86 ILE A N 1
ATOM 638 C CA . ILE A 1 87 ? -16.69429 2.10861 14.32437 1.000 11.50402 86 ILE A CA 1
ATOM 639 C C . ILE A 1 87 ? -17.60766 3.26752 13.96804 1.000 11.02451 86 ILE A C 1
ATOM 640 O O . ILE A 1 87 ? -17.27111 4.42483 14.23058 1.000 13.33601 86 ILE A O 1
ATOM 645 N N . ARG A 1 88 ? -18.77072 2.99481 13.38235 1.000 11.53033 87 ARG A N 1
ATOM 646 C CA . ARG A 1 88 ? -19.69908 4.08061 13.09953 1.000 12.22603 87 ARG A CA 1
ATOM 647 C C . ARG A 1 88 ? -20.29128 4.62793 14.39285 1.000 12.33416 87 ARG A C 1
ATOM 648 O O . ARG A 1 88 ? -20.39852 5.84912 14.57610 1.000 12.11559 87 ARG A O 1
ATOM 656 N N . PHE A 1 89 ? -20.64778 3.73669 15.31690 1.000 11.40376 88 PHE A N 1
ATOM 657 C CA . PHE A 1 89 ? -21.13042 4.17287 16.62109 1.000 10.69740 88 PHE A CA 1
ATOM 658 C C . PHE A 1 89 ? -20.08052 5.01581 17.33350 1.000 10.13024 88 PHE A C 1
ATOM 659 O O . PHE A 1 89 ? -20.38246 6.09499 17.86078 1.000 11.58394 88 PHE A O 1
ATOM 667 N N . MET A 1 90 ? -18.83498 4.53743 17.36453 1.000 10.29673 89 MET A N 1
ATOM 668 C CA . MET A 1 90 ? -17.79974 5.26908 18.08813 1.000 10.72123 89 MET A CA 1
ATOM 669 C C . MET A 1 90 ? -17.40832 6.55196 17.37190 1.000 12.48965 89 MET A C 1
ATOM 670 O O . MET A 1 90 ? -17.19081 7.58125 18.02144 1.000 12.54870 89 MET A O 1
ATOM 675 N N . ALA A 1 91 ? -17.29325 6.51517 16.04041 1.000 11.99174 90 ALA A N 1
ATOM 676 C CA . ALA A 1 91 ? -16.89885 7.72209 15.32464 1.000 12.49494 90 ALA A CA 1
ATOM 677 C C . ALA A 1 91 ? -17.91918 8.83009 15.52962 1.000 12.89331 90 ALA A C 1
ATOM 678 O O . ALA A 1 91 ? -17.55186 9.98173 15.77293 1.000 15.05308 90 ALA A O 1
ATOM 680 N N . GLN A 1 92 ? -19.20752 8.49445 15.45310 1.000 12.87094 91 GLN A N 1
ATOM 681 C CA . GLN A 1 92 ? -20.25459 9.50022 15.60026 1.000 12.65019 91 GLN A CA 1
ATOM 682 C C . GLN A 1 92 ? -20.40311 9.95027 17.05474 1.000 13.94305 91 GLN A C 1
ATOM 683 O O . GLN A 1 92 ? -20.49346 11.14973 17.33117 1.000 16.02087 91 GLN A O 1
ATOM 689 N N . GLN A 1 93 ? -20.42093 9.00519 18.00205 1.000 12.48837 92 GLN A N 1
ATOM 690 C CA . GLN A 1 93 ? -20.68015 9.38267 19.39181 1.000 13.68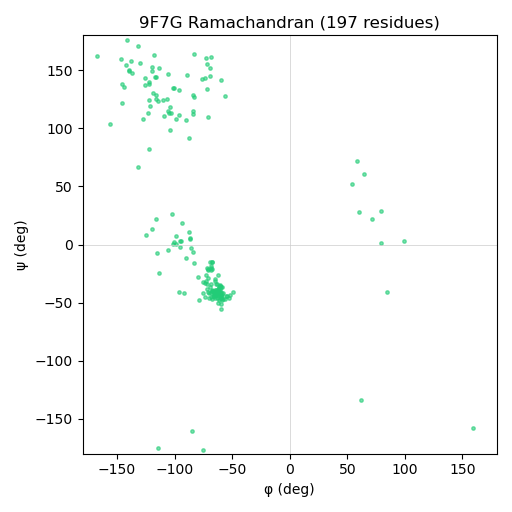917 92 GLN A CA 1
ATOM 691 C C . GLN A 1 93 ? -19.50004 10.10812 20.02255 1.000 14.49828 92 GLN A C 1
ATOM 692 O O . GLN A 1 93 ? -19.69907 10.96193 20.89627 1.000 16.83849 92 GLN A O 1
ATOM 698 N N . TRP A 1 94 ? -18.27528 9.78366 19.60724 1.000 12.75910 93 TRP A N 1
ATOM 699 C CA . TRP A 1 94 ? -17.07743 10.36754 20.19065 1.000 13.86779 93 TRP A CA 1
ATOM 700 C C . TRP A 1 94 ? -16.40743 11.39817 19.29736 1.000 17.43178 93 TRP A C 1
ATOM 701 O O . TRP A 1 94 ? -15.42951 12.01847 19.73024 1.000 20.20121 93 TRP A O 1
ATOM 712 N N . ASP A 1 95 ? -16.89051 11.59183 18.07097 1.000 15.28552 94 ASP A N 1
ATOM 713 C CA . ASP A 1 95 ? -16.22682 12.46104 17.10071 1.000 16.57847 94 ASP A CA 1
ATOM 714 C C . ASP A 1 95 ? -14.77207 12.03055 16.93541 1.000 17.14786 94 ASP A C 1
ATOM 715 O O . ASP A 1 95 ? -13.83553 12.82260 17.05243 1.000 21.00009 94 ASP A O 1
ATOM 720 N N . CYS A 1 96 ? -14.60416 10.74147 16.66563 1.000 17.34057 95 CYS A N 1
ATOM 721 C CA . CYS A 1 96 ? -13.32379 10.05592 16.63172 1.000 17.65455 95 CYS A CA 1
ATOM 722 C C . CYS A 1 96 ? -13.07303 9.55667 15.21609 1.000 15.96804 95 CYS A C 1
ATOM 723 O O . CYS A 1 96 ? -14.01493 9.14531 14.52612 1.000 17.84963 95 CYS A O 1
ATOM 726 N N . LYS A 1 97 ? -11.80673 9.59450 14.77856 1.000 17.14769 96 LYS A N 1
ATOM 727 C CA . LYS A 1 97 ? -11.44142 9.11373 13.44917 1.000 17.07398 96 LYS A CA 1
ATOM 728 C C . LYS A 1 97 ? -10.75709 7.75008 13.54735 1.000 14.16040 96 LYS A C 1
ATOM 729 O O . LYS A 1 97 ? -9.55235 7.68296 13.83796 1.000 16.25915 96 LYS A O 1
ATOM 735 N N . PRO A 1 98 ? -11.46184 6.64528 13.31817 1.000 12.71189 97 PRO A N 1
ATOM 736 C CA . PRO A 1 98 ? -10.85429 5.32673 13.55140 1.000 13.46666 97 PRO A CA 1
ATOM 737 C C . PRO A 1 98 ? -9.83388 4.97722 12.48163 1.000 12.40124 97 PRO A C 1
ATOM 738 O O . PRO A 1 98 ? -10.01432 5.29989 11.30572 1.000 16.25871 97 PRO A O 1
ATOM 742 N N . ARG A 1 99 ? -8.75308 4.30736 12.89737 1.000 11.27227 98 ARG A N 1
ATOM 743 C CA . ARG A 1 99 ? -7.68023 3.93025 11.98381 1.000 12.37414 98 ARG A CA 1
ATOM 744 C C . ARG A 1 99 ? -7.18077 2.52494 12.28655 1.000 13.13882 98 ARG A C 1
ATOM 745 O O . ARG A 1 99 ? -7.20422 2.07597 13.43543 1.000 14.58198 98 ARG A O 1
ATOM 753 N N . ASN A 1 100 ? -6.71140 1.84323 11.23654 1.000 13.49138 99 ASN A N 1
ATOM 754 C CA . ASN A 1 100 ? -6.12284 0.49941 11.31503 1.000 14.11639 99 ASN A CA 1
ATOM 755 C C . ASN A 1 100 ? -7.12044 -0.50496 11.90338 1.000 14.87799 99 ASN A C 1
ATOM 756 O O . ASN A 1 100 ? -6.97929 -1.00976 13.02277 1.000 13.85860 99 ASN A O 1
ATOM 761 N N . LEU A 1 101 ? -8.11597 -0.81489 11.08084 1.000 13.68288 100 LEU A N 1
ATOM 762 C CA . LEU A 1 101 ? -9.28393 -1.58675 11.48381 1.000 12.24307 100 LEU A CA 1
ATOM 763 C C . LEU A 1 101 ? -9.34707 -2.88935 10.70003 1.000 11.90426 100 LEU A C 1
ATOM 764 O O . LEU A 1 101 ? -9.00491 -2.92607 9.51207 1.000 16.56697 100 LEU A O 1
ATOM 769 N N . ALA A 1 102 ? -9.79745 -3.95391 11.36058 1.000 10.22166 101 ALA A N 1
ATOM 770 C CA . ALA A 1 102 ? -10.00630 -5.23825 10.70200 1.000 9.69387 101 ALA A CA 1
ATOM 771 C C . ALA A 1 102 ? -11.30705 -5.84048 11.20310 1.000 10.64780 101 ALA A C 1
ATOM 772 O O . ALA A 1 102 ? -11.79593 -5.49289 12.28514 1.000 11.62182 101 ALA A O 1
ATOM 774 N N . CYS A 1 103 ? -11.87051 -6.74978 10.40440 1.000 9.80300 102 CYS A N 1
ATOM 775 C CA . CYS A 1 103 ? -13.23697 -7.21899 10.62869 1.000 10.26009 102 CYS A CA 1
ATOM 776 C C . CYS A 1 103 ? -13.36924 -8.68663 10.24820 1.000 11.46419 102 CYS A C 1
ATOM 777 O O . CYS A 1 103 ? -13.13316 -9.05316 9.08960 1.000 11.20112 102 CYS A O 1
ATOM 780 N N . THR A 1 104 ? -13.78760 -9.51515 11.20963 1.000 10.18038 103 THR A N 1
ATOM 781 C CA . THR A 1 104 ? -13.98619 -10.92960 10.92785 1.000 9.99261 103 THR A CA 1
ATOM 782 C C . THR A 1 104 ? -15.22621 -11.16473 10.07265 1.000 9.29150 103 THR A C 1
ATOM 783 O O . THR A 1 104 ? -15.29213 -12.16476 9.34587 1.000 11.73981 103 THR A O 1
ATOM 787 N N . LYS A 1 105 ? -16.21086 -10.26953 10.13124 1.000 8.72166 104 LYS A N 1
ATOM 788 C CA . LYS A 1 105 ? -17.40161 -10.48117 9.31620 1.000 9.18408 104 LYS A CA 1
ATOM 789 C C . LYS A 1 105 ? -17.12398 -10.16823 7.85301 1.000 10.15300 104 LYS A C 1
ATOM 790 O O . LYS A 1 105 ? -17.56081 -10.90862 6.96254 1.000 11.19820 104 LYS A O 1
ATOM 796 N N . ILE A 1 106 ? -16.39861 -9.08232 7.58946 1.000 10.11887 105 ILE A N 1
ATOM 797 C CA . ILE A 1 106 ? -15.99969 -8.78250 6.22023 1.000 9.96879 105 ILE A CA 1
ATOM 798 C C . ILE A 1 106 ? -15.12763 -9.89977 5.66724 1.000 11.25248 105 ILE A C 1
ATOM 799 O O . ILE A 1 106 ? -15.28986 -10.31506 4.51386 1.000 12.02447 105 ILE A O 1
ATOM 804 N N . ALA A 1 107 ? -14.20157 -10.42428 6.48005 1.000 10.49226 106 ALA A N 1
ATOM 805 C CA . ALA A 1 107 ? -13.38310 -11.53848 6.00569 1.000 11.04168 106 ALA A CA 1
ATOM 806 C C . ALA A 1 107 ? -14.25808 -12.73181 5.64316 1.000 11.74691 106 ALA A C 1
ATOM 807 O O . ALA A 1 107 ? -14.09735 -13.33476 4.57496 1.000 11.59772 106 ALA A O 1
ATOM 809 N N . SER A 1 108 ? -15.21469 -13.06354 6.51353 1.000 10.95817 107 SER A N 1
ATOM 810 C CA . SER A 1 108 ? -16.13046 -14.16714 6.24918 1.000 11.38057 107 SER A CA 1
ATOM 811 C C . SER A 1 108 ? -16.89861 -13.95846 4.94958 1.000 10.64148 107 SER A C 1
ATOM 812 O O . SER A 1 108 ? -17.10002 -14.90483 4.18036 1.000 11.42152 107 SER A O 1
ATOM 815 N N . LYS A 1 109 ? -17.35288 -12.72953 4.69783 1.000 9.85298 108 LYS A N 1
ATOM 816 C CA . LYS A 1 109 ? -18.13796 -12.45516 3.49650 1.000 9.10364 108 LYS A CA 1
ATOM 817 C C . LYS A 1 109 ? -17.27935 -12.50263 2.23871 1.000 11.05595 108 LYS A C 1
ATOM 818 O O . LYS A 1 109 ? -17.73967 -12.96712 1.19435 1.000 12.70068 108 LYS A O 1
ATOM 824 N N . VAL A 1 110 ? -16.03903 -12.01404 2.29861 1.000 11.03544 109 VAL A N 1
ATOM 825 C CA . VAL A 1 110 ? -15.19430 -12.09171 1.10813 1.000 10.67963 109 VAL A CA 1
ATOM 826 C C . VAL A 1 110 ? -14.81277 -13.54120 0.82043 1.000 12.00129 109 VAL A C 1
ATOM 827 O O . VAL A 1 110 ? -14.73416 -13.95775 -0.34494 1.000 13.58759 109 VAL A O 1
ATOM 831 N N . LEU A 1 111 ? -14.57713 -14.33305 1.87760 1.000 11.54342 110 LEU A N 1
ATOM 832 C CA . LEU A 1 111 ? -14.24429 -15.75087 1.71555 1.000 12.16834 110 LEU A CA 1
ATOM 833 C C . LEU A 1 111 ? -15.41279 -16.54493 1.15232 1.000 13.94904 110 LEU A C 1
ATOM 834 O O . LEU A 1 111 ? -15.22980 -17.38747 0.26283 1.000 15.53886 110 LEU A O 1
ATOM 839 N N . ASN A 1 112 ? -16.61471 -16.30553 1.66702 1.000 12.37694 111 ASN A N 1
ATOM 840 C CA . ASN A 1 112 ? -17.79512 -17.10773 1.34729 1.000 13.26593 111 ASN A CA 1
ATOM 841 C C . ASN A 1 112 ? -18.95652 -16.18555 1.00660 1.000 13.28818 111 ASN A C 1
ATOM 842 O O . ASN A 1 112 ? -19.95865 -16.13437 1.72959 1.000 13.68427 111 ASN A O 1
ATOM 847 N N . PRO A 1 113 ? -18.86689 -15.45638 -0.11259 1.000 11.29113 112 PRO A N 1
ATOM 848 C CA . PRO A 1 113 ? -19.88625 -14.43449 -0.39789 1.000 11.92617 112 PRO A CA 1
ATOM 849 C C . PRO A 1 113 ? -21.25681 -14.99236 -0.70187 1.000 13.12587 112 PRO A C 1
ATOM 850 O O . PRO A 1 113 ? -22.24066 -14.26472 -0.54625 1.000 14.61707 112 PRO A O 1
ATOM 854 N N . SER A 1 114 ? -21.36215 -16.24714 -1.12770 1.000 13.30585 113 SER A N 1
ATOM 855 C CA . SER A 1 114 ? -22.64499 -16.82991 -1.48146 1.000 13.82931 113 SER A CA 1
ATOM 856 C C . SER A 1 114 ? -23.22621 -17.69004 -0.36694 1.000 14.23846 113 SER A C 1
ATOM 857 O O . SER A 1 114 ? -24.24556 -18.35984 -0.57878 1.000 15.91644 113 SER A O 1
ATOM 860 N N . ALA A 1 115 ? -22.60013 -17.69144 0.80861 1.000 13.32379 114 ALA A N 1
ATOM 861 C CA . ALA A 1 115 ? -23.15211 -18.40935 1.94320 1.000 13.47205 114 ALA A CA 1
ATOM 862 C C . ALA A 1 115 ? -24.43789 -17.74008 2.42443 1.000 13.60581 114 ALA A C 1
ATOM 863 O O . ALA A 1 115 ? -24.72479 -16.57965 2.11402 1.000 16.77223 114 ALA A O 1
ATOM 865 N N . GLU A 1 116 ? -25.22454 -18.49417 3.18564 1.000 13.92714 115 GLU A N 1
ATOM 866 C CA . GLU A 1 116 ? -26.38980 -17.91184 3.83016 1.000 14.32824 115 GLU A CA 1
ATOM 867 C C . GLU A 1 116 ? -25.93492 -16.79365 4.75605 1.000 14.60325 115 GLU A C 1
ATOM 868 O O . GLU A 1 116 ? -24.89472 -16.89654 5.40816 1.000 15.09906 115 GLU A O 1
ATOM 874 N N . HIS A 1 117 ? -26.72115 -15.71586 4.79649 1.000 14.70301 116 HIS A N 1
ATOM 875 C CA . HIS A 1 117 ? -26.31586 -14.52113 5.52629 1.000 15.25803 116 HIS A CA 1
ATOM 876 C C . HIS A 1 117 ? -26.08985 -14.80493 7.00591 1.000 14.08298 116 HIS A C 1
ATOM 877 O O . HIS A 1 117 ? -25.16955 -14.24964 7.61522 1.000 14.97486 116 HIS A O 1
ATOM 884 N N . ALA A 1 118 ? -26.90862 -15.67683 7.59612 1.000 15.64803 117 ALA A N 1
ATOM 885 C CA . ALA A 1 118 ? -26.78702 -15.96221 9.02144 1.000 14.57075 117 ALA A CA 1
ATOM 886 C C . ALA A 1 118 ? -25.43586 -16.57039 9.38100 1.000 14.15562 117 ALA A C 1
ATOM 887 O O . ALA A 1 118 ? -24.98962 -16.43214 10.52471 1.000 15.40932 117 ALA A O 1
ATOM 889 N N . THR A 1 119 ? -24.76924 -17.24623 8.43730 1.000 14.73947 118 THR A N 1
ATOM 890 C CA . THR A 1 119 ? -23.51520 -17.91783 8.76885 1.000 14.42587 118 THR A CA 1
ATOM 891 C C . THR A 1 119 ? -22.39228 -16.93923 9.06271 1.000 11.66331 118 THR A C 1
ATOM 892 O O . THR A 1 119 ? -21.37098 -17.33980 9.63102 1.000 13.11011 118 THR A O 1
ATOM 896 N N . HIS A 1 120 ? -22.55691 -15.67239 8.70033 1.000 11.88425 119 HIS A N 1
ATOM 897 C CA . HIS A 1 120 ? -21.53936 -14.67116 8.95649 1.000 11.24810 119 HIS A CA 1
ATOM 898 C C . HIS A 1 120 ? -21.65503 -14.06282 10.34181 1.000 11.66931 119 HIS A C 1
ATOM 899 O O . HIS A 1 120 ? -20.80467 -13.25106 10.70519 1.000 11.90671 119 HIS A O 1
ATOM 906 N N . SER A 1 121 ? -22.67009 -14.43771 11.12178 1.000 12.17270 120 SER A N 1
ATOM 907 C CA . SER A 1 121 ? -22.78247 -13.90538 12.47413 1.000 12.28857 120 SER A CA 1
ATOM 908 C C . SER A 1 121 ? -21.70868 -14.50574 13.37622 1.000 13.17290 120 SER A C 1
ATOM 909 O O . SER A 1 121 ? -21.18743 -15.59064 13.12510 1.000 13.75279 120 SER A O 1
ATOM 912 N N . LEU A 1 122 ? -21.37030 -13.77116 14.43903 1.000 12.81535 121 LEU A N 1
ATOM 913 C CA . LEU A 1 122 ? -20.25458 -14.17829 15.29368 1.000 12.00096 121 LEU A CA 1
ATOM 914 C C . LEU A 1 122 ? -20.46953 -15.57132 15.87776 1.000 12.15797 121 LEU A C 1
ATOM 915 O O . LEU A 1 122 ? -19.55388 -16.40508 15.87256 1.000 13.25558 121 LEU A O 1
ATOM 920 N N . LYS A 1 123 ? -21.66484 -15.83735 16.40961 1.000 12.91503 122 LYS A N 1
ATOM 921 C CA . LYS A 1 123 ? -21.89966 -17.12937 17.05392 1.000 14.07140 122 LYS A CA 1
ATOM 922 C C . LYS A 1 123 ? -21.69983 -18.30252 16.10359 1.000 14.86240 122 LYS A C 1
ATOM 923 O O . LYS A 1 123 ? -20.88275 -19.19126 16.41276 1.000 14.74876 122 LYS A O 1
ATOM 929 N N . PRO A 1 124 ? -22.37142 -18.38035 14.94731 1.000 15.46981 123 PRO A N 1
ATOM 930 C CA . PRO A 1 124 ? -22.09635 -19.50918 14.04588 1.000 14.74341 123 PRO A CA 1
ATOM 931 C C . PRO A 1 124 ? -20.67668 -19.50672 13.50930 1.000 16.01421 123 PRO A C 1
ATOM 932 O O . PRO A 1 124 ? -20.09874 -20.58260 13.32462 1.000 16.22142 123 PRO A O 1
ATOM 936 N N . LEU A 1 125 ? -20.08988 -18.32682 13.27071 1.000 16.10474 124 LEU A N 1
ATOM 937 C CA . LEU A 1 125 ? -18.72826 -18.26124 12.75285 1.000 16.12230 124 LEU A CA 1
ATOM 938 C C . LEU A 1 125 ? -17.72144 -18.80749 13.76015 1.000 15.73106 124 LEU A C 1
ATOM 939 O O . LEU A 1 125 ? -16.77965 -19.51585 13.38432 1.000 17.48134 124 LEU A O 1
ATOM 944 N N . LEU A 1 126 ? -17.90130 -18.49370 15.04495 1.000 16.25490 125 LEU A N 1
ATOM 945 C CA . LEU A 1 126 ? -17.01708 -19.05020 16.06652 1.000 15.01012 125 LEU A CA 1
ATOM 946 C C . LEU A 1 126 ? -17.14524 -20.56683 16.14184 1.000 17.12011 125 LEU A C 1
ATOM 947 O O . LEU A 1 126 ? -16.14454 -21.27448 16.30383 1.000 18.05940 125 LEU A O 1
ATOM 952 N N . LYS A 1 127 ? -18.37133 -21.08649 16.03286 1.000 17.28912 126 LYS A N 1
ATOM 953 C CA . LYS A 1 127 ? -18.55272 -22.53169 16.08762 1.000 17.68361 126 LYS A CA 1
ATOM 954 C C . LYS A 1 127 ? -17.90675 -23.20779 14.88624 1.000 19.32157 126 LYS A C 1
ATOM 955 O O . LYS A 1 127 ? -17.21447 -24.22372 15.03109 1.000 21.17891 126 LYS A O 1
ATOM 961 N N . ALA A 1 128 ? -18.11126 -22.64622 13.69312 1.000 20.32120 127 ALA A N 1
ATOM 962 C CA . ALA A 1 128 ? -17.60650 -23.27231 12.47821 1.000 20.00742 127 ALA A CA 1
ATOM 963 C C . ALA A 1 128 ? -16.09211 -23.15892 12.36455 1.000 21.34232 127 ALA A C 1
ATOM 964 O O . ALA A 1 128 ? -15.44440 -24.06883 11.83995 1.000 24.78582 127 ALA A O 1
ATOM 966 N N . THR A 1 129 ? -15.50950 -22.06198 12.84304 1.000 20.96127 128 THR A N 1
ATOM 967 C CA . THR A 1 129 ? -14.08610 -21.81990 12.64714 1.000 20.39755 128 THR A CA 1
ATOM 968 C C . THR A 1 129 ? -13.23297 -22.34480 13.79200 1.000 21.55554 128 THR A C 1
ATOM 969 O O . THR A 1 129 ? -12.16382 -22.91342 13.54981 1.000 23.99203 128 THR A O 1
ATOM 973 N N . LEU A 1 130 ? -13.67962 -22.15033 15.03626 1.000 20.50267 129 LEU A N 1
ATOM 974 C CA . LEU A 1 130 ? -12.89716 -22.49844 16.21302 1.000 20.26333 129 LEU A CA 1
ATOM 975 C C . LEU A 1 130 ? -13.50855 -23.60420 17.05636 1.000 22.49381 129 LEU A C 1
ATOM 976 O O . LEU A 1 130 ? -12.85534 -24.06590 18.00009 1.000 24.23815 129 LEU A O 1
ATOM 981 N N . GLY A 1 131 ? -14.72652 -24.04567 16.75552 1.000 22.30408 130 GLY A N 1
ATOM 982 C CA . GLY A 1 131 ? -15.37177 -25.00823 17.62711 1.000 22.68373 130 GLY A CA 1
ATOM 983 C C . GLY A 1 131 ? -15.80556 -24.42571 18.94760 1.000 23.87491 130 GLY A C 1
ATOM 984 O O . GLY A 1 131 ? -15.97889 -25.16579 19.92048 1.000 27.00092 130 GLY A O 1
ATOM 985 N N . VAL A 1 132 ? -15.98200 -23.10988 19.00557 1.000 21.52153 131 VAL A N 1
ATOM 986 C CA . VAL A 1 132 ? -16.30988 -22.39032 20.22770 1.000 19.99385 131 VAL A CA 1
ATOM 987 C C . VAL A 1 132 ? -17.80043 -22.08261 20.22813 1.000 20.33132 131 VAL A C 1
ATOM 988 O O . VAL A 1 132 ? -18.34587 -21.62605 19.21635 1.000 20.70809 131 VAL A O 1
ATOM 992 N N . ASP A 1 133 ? -18.45616 -22.32213 21.36034 1.000 23.14610 132 ASP A N 1
ATOM 993 C CA . ASP A 1 133 ? -19.86090 -21.98863 21.55868 1.000 25.67219 132 ASP A CA 1
ATOM 994 C C . ASP A 1 133 ? -19.97359 -20.77871 22.47709 1.000 24.90431 132 ASP A C 1
ATOM 995 O O . ASP A 1 133 ? -19.44413 -20.79507 23.59601 1.000 26.46371 132 ASP A O 1
ATOM 1000 N N . ILE A 1 134 ? -20.67359 -19.74009 22.01554 1.000 22.32715 133 ILE A N 1
ATOM 1001 C CA . ILE A 1 134 ? -20.98465 -18.59302 22.86095 1.000 22.24707 133 ILE A CA 1
ATOM 1002 C C . ILE A 1 134 ? -22.49471 -18.43770 22.96652 1.000 24.12104 133 ILE A C 1
ATOM 1003 O O . ILE A 1 134 ? -23.24896 -18.82294 22.06769 1.000 24.36040 133 ILE A O 1
ATOM 1008 N N . ASP A 1 135 ? -22.92433 -17.85111 24.08419 0.673 25.41022 134 ASP A N 1
ATOM 1009 C CA . ASP A 1 135 ? -24.32692 -17.58723 24.38321 0.876 28.66149 134 ASP A CA 1
ATOM 1010 C C . ASP A 1 135 ? -24.59649 -16.10011 24.17776 0.942 28.44800 134 ASP A C 1
ATOM 1011 O O . ASP A 1 135 ? -23.99926 -15.25821 24.85894 0.578 30.74597 134 ASP A O 1
ATOM 1016 N N . LYS A 1 136 ? -25.49458 -15.78206 23.24429 1.000 28.79476 135 LYS A N 1
ATOM 1017 C CA . LYS A 1 136 ? -25.84699 -14.40548 22.92217 0.985 28.62208 135 LYS A CA 1
ATOM 1018 C C . LYS A 1 136 ? -27.06489 -13.90765 23.69847 0.616 28.77538 135 LYS A C 1
ATOM 1019 O O . LYS A 1 136 ? -27.67075 -12.90648 23.30230 0.731 27.70283 135 LYS A O 1
ATOM 1025 N N . GLY A 1 137 ? -27.42196 -14.57013 24.80008 1.000 29.99429 136 GLY A N 1
ATOM 1026 C CA . GLY A 1 137 ? -28.66876 -14.24750 25.48294 0.985 29.76006 136 GLY A CA 1
ATOM 1027 C C . GLY A 1 137 ? -28.74159 -12.81840 25.99410 0.338 30.07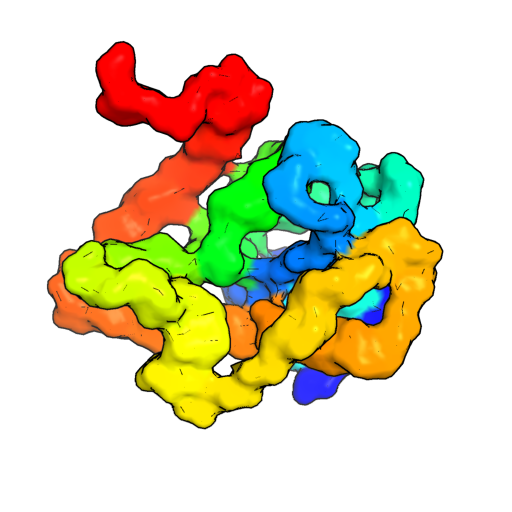376 136 GLY A C 1
ATOM 1028 O O . GLY A 1 137 ? -29.81081 -12.20289 25.98920 0.814 32.07706 136 GLY A O 1
ATOM 1029 N N . GLN A 1 138 ? -27.61584 -12.27197 26.44740 0.839 27.60104 137 GLN A N 1
ATOM 1030 C CA . GLN A 1 138 ? -27.57953 -10.92246 27.00081 0.949 26.58793 137 GLN A CA 1
ATOM 1031 C C . GLN A 1 138 ? -27.37165 -9.84257 25.94256 0.801 24.35750 137 GLN A C 1
ATOM 1032 O O . GLN A 1 138 ? -27.22715 -8.66862 26.29907 0.775 21.86293 137 GLN A O 1
ATOM 1038 N N . GLN A 1 139 ? -27.35432 -10.20910 24.65856 0.955 24.82739 138 GLN A N 1
ATOM 1039 C CA . GLN A 1 139 ? -27.11111 -9.22891 23.60358 0.708 23.59637 138 GLN A CA 1
ATOM 1040 C C . GLN A 1 139 ? -28.07545 -8.05565 23.69340 0.666 24.92729 138 GLN A C 1
ATOM 1041 O O . GLN A 1 139 ? -27.66410 -6.89691 23.57759 0.931 24.93537 138 GLN A O 1
ATOM 1047 N N . GLN A 1 140 ? -29.36081 -8.33846 23.91583 0.819 23.72357 139 GLN A N 1
ATOM 1048 C CA . GLN A 1 140 ? -30.42220 -7.33915 23.87650 0.876 24.31155 139 GLN A CA 1
ATOM 1049 C C . GLN A 1 140 ? -30.86540 -6.90113 25.27169 0.840 23.49384 139 GLN A C 1
ATOM 1050 O O . GLN A 1 140 ? -32.00406 -6.45449 25.45569 0.649 25.08779 139 GLN A O 1
ATOM 1056 N N . SER A 1 141 ? -29.97837 -7.01048 26.25478 1.000 22.13289 140 SER A N 1
ATOM 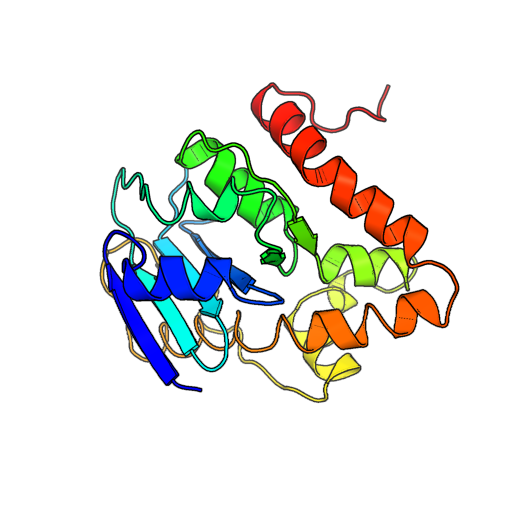1057 C CA . SER A 1 141 ? -30.21830 -6.45349 27.57899 0.812 21.36767 140 SER A CA 1
ATOM 1058 C C . SER A 1 141 ? -30.03992 -4.93794 27.52757 0.493 19.54817 140 SER A C 1
ATOM 1059 O O . SER A 1 141 ? -29.80170 -4.35393 26.46046 0.897 19.44242 140 SER A O 1
ATOM 1062 N N . SER A 1 142 ? -30.15846 -4.28667 28.69279 0.595 18.13220 141 SER A N 1
ATOM 1063 C CA . SER A 1 142 ? -29.96063 -2.83927 28.80776 0.829 17.25445 141 SER A CA 1
ATOM 1064 C C . SER A 1 142 ? -28.53450 -2.54962 29.25844 0.963 16.56716 141 SER A C 1
ATOM 1065 O O . SER A 1 142 ? -28.16322 -2.79812 30.41225 1.000 16.64643 141 SER A O 1
ATOM 1068 N N . TRP A 1 143 ? -27.75784 -1.98075 28.35511 1.000 14.38185 142 TRP A N 1
ATOM 1069 C CA . TRP A 1 143 ? -26.32651 -1.82555 28.53446 1.000 12.94211 142 TRP A CA 1
ATOM 1070 C C . TRP A 1 143 ? -25.91140 -0.43483 28.95728 1.000 13.05208 142 TRP A C 1
ATOM 1071 O O . TRP A 1 143 ? -24.71537 -0.19820 29.11460 1.000 14.53484 142 TRP A O 1
ATOM 1082 N N . THR A 1 144 ? -26.85398 0.49398 29.12395 1.000 14.51878 143 THR A N 1
ATOM 1083 C CA . THR A 1 144 ? -26.51119 1.90656 29.23692 1.000 15.50729 143 THR A CA 1
ATOM 1084 C C . THR A 1 144 ? -26.86448 2.50263 30.59499 1.000 16.83966 143 THR A C 1
ATOM 1085 O O . THR A 1 144 ? -26.99808 3.72398 30.70541 1.000 19.82919 143 THR A O 1
ATOM 1089 N N . THR A 1 145 ? -26.99432 1.68221 31.63760 1.000 16.20006 144 THR A N 1
ATOM 1090 C CA . THR A 1 145 ? -27.38277 2.18605 32.95221 1.000 15.80526 144 THR A CA 1
ATOM 1091 C C . THR A 1 145 ? -26.19903 2.46040 33.86927 1.000 14.61801 144 THR A C 1
ATOM 1092 O O . THR A 1 145 ? -26.40679 2.92007 35.00019 1.000 20.21301 144 THR A O 1
ATOM 1096 N N . GLY A 1 146 ? -24.97194 2.18802 33.42891 1.000 14.24743 145 GLY A N 1
ATOM 1097 C CA . GLY A 1 146 ? -23.82298 2.30742 34.30759 1.000 14.40045 145 GLY A CA 1
ATOM 1098 C C . GLY A 1 146 ? -23.62734 1.14450 35.25554 1.000 14.39011 145 GLY A C 1
ATOM 1099 O O . GLY A 1 146 ? -22.68335 1.16930 36.06434 1.000 15.66638 145 GLY A O 1
ATOM 1100 N N . VAL A 1 147 ? -24.49065 0.13596 35.18831 1.000 14.25248 146 VAL A N 1
ATOM 1101 C CA . VAL A 1 147 ? -24.44570 -1.03062 36.06191 1.000 13.99422 146 VAL A CA 1
ATOM 1102 C C . VAL A 1 147 ? -24.41738 -2.26463 35.17827 1.000 14.41157 146 VAL A C 1
ATOM 1103 O O . VAL A 1 147 ? -25.14132 -2.32968 34.17839 1.000 17.08445 146 VAL A O 1
ATOM 1107 N N . LEU A 1 148 ? -23.58240 -3.23979 35.53442 1.000 14.02867 147 LEU A N 1
ATOM 1108 C CA . LEU A 1 148 ? -23.53427 -4.51216 34.82598 1.000 15.19928 147 LEU A CA 1
ATOM 1109 C C . LEU A 1 148 ? -23.81480 -5.66452 35.77442 1.000 15.59213 147 LEU A C 1
ATOM 1110 O O . LEU A 1 148 ? -23.32580 -5.68097 36.90667 1.000 17.21783 147 LEU A O 1
ATOM 1115 N N . THR A 1 149 ? -24.58469 -6.63560 35.29886 1.000 14.65395 148 THR A N 1
ATOM 1116 C CA . THR A 1 149 ? -24.73178 -7.89476 36.00619 1.000 14.23471 148 THR A CA 1
ATOM 1117 C C . THR A 1 149 ? -23.57029 -8.81826 35.66858 1.000 14.57552 148 THR A C 1
ATOM 1118 O O . THR A 1 149 ? -22.85772 -8.61997 34.68398 1.000 15.11545 148 THR A O 1
ATOM 1122 N N . ALA A 1 150 ? -23.39816 -9.85512 36.48937 1.000 16.87697 149 ALA A N 1
ATOM 1123 C CA . ALA A 1 150 ? -22.38889 -10.86532 36.18778 1.000 17.61809 149 ALA A CA 1
ATOM 1124 C C . ALA A 1 150 ? -22.67848 -11.53717 34.85498 1.000 16.83581 149 ALA A C 1
ATOM 1125 O O . ALA A 1 150 ? -21.75587 -11.88786 34.10864 1.000 17.71141 149 ALA A O 1
ATOM 1127 N N . GLU A 1 151 ? -23.95856 -11.71605 34.53684 1.000 17.90119 150 GLU A N 1
ATOM 1128 C CA . GLU A 1 151 ? -24.31963 -12.31937 33.26233 1.000 17.78470 150 GLU A CA 1
ATOM 1129 C C . GLU A 1 151 ? -23.92742 -11.41162 32.10433 1.000 16.36968 150 GLU A C 1
ATOM 1130 O O . GLU A 1 151 ? -23.41353 -11.88438 31.08549 1.000 16.59244 150 GLU A O 1
ATOM 1136 N N . GLN A 1 152 ? -24.12852 -10.10107 32.25545 1.000 13.43757 151 GLN A N 1
ATOM 1137 C CA . GLN A 1 152 ? -23.69158 -9.16944 31.21881 1.000 12.61930 151 GLN A CA 1
ATOM 1138 C C . GLN A 1 152 ? -22.17619 -9.17224 31.07154 1.000 13.48376 151 GLN A C 1
ATOM 1139 O O . GLN A 1 152 ? -21.65561 -9.13734 29.95078 1.000 13.28379 151 GLN A O 1
ATOM 1145 N N . MET A 1 153 ? -21.44753 -9.21870 32.18946 1.000 13.42514 152 MET A N 1
ATOM 1146 C CA . MET A 1 153 ? -19.99339 -9.27542 32.10719 1.000 14.98604 152 MET A CA 1
ATOM 1147 C C . MET A 1 153 ? -19.52928 -10.50942 31.34343 1.000 14.89405 152 MET A C 1
ATOM 1148 O O . MET A 1 153 ? -18.64263 -10.42058 30.48594 1.000 15.75046 152 MET A O 1
ATOM 1153 N N . SER A 1 154 ? -20.13089 -11.66531 31.62648 1.000 15.04118 153 SER A N 1
ATOM 1154 C CA A SER A 1 154 ? -19.75294 -12.88850 30.92513 0.542 15.72446 153 SER A CA 1
ATOM 1155 C CA B SER A 1 154 ? -19.74433 -12.88462 30.92279 0.458 15.79969 153 SER A CA 1
ATOM 1156 C C . SER A 1 154 ? -20.01778 -12.76794 29.43082 1.000 14.70584 153 SER A C 1
ATOM 1157 O O . SER A 1 154 ? -19.18235 -13.16418 28.60451 1.000 14.96732 153 SER A O 1
ATOM 1162 N N . TYR A 1 155 ? -21.17699 -12.22356 29.06705 1.000 13.80099 154 TYR A N 1
ATOM 1163 C CA . TYR A 1 155 ? -21.49901 -12.04505 27.65789 1.000 13.15903 154 TYR A CA 1
ATOM 1164 C C . TYR A 1 155 ? -20.52516 -11.08034 26.99511 1.000 12.96817 154 TYR A C 1
ATOM 1165 O O . TYR A 1 155 ? -20.08242 -11.31296 25.86181 1.000 14.94590 154 TYR A O 1
ATOM 1174 N N . ALA A 1 156 ? -20.20258 -9.97629 27.67485 1.000 13.31626 155 ALA A N 1
ATOM 1175 C CA . ALA A 1 156 ? -19.30851 -8.97978 27.08775 1.000 14.16997 155 ALA A CA 1
ATOM 1176 C C . ALA A 1 156 ? -17.92157 -9.55983 26.83705 1.000 14.18511 155 ALA A C 1
ATOM 1177 O O . ALA A 1 156 ? -17.30437 -9.29444 25.79802 1.000 14.25900 155 ALA A O 1
ATOM 1179 N N . VAL A 1 157 ? -17.41016 -10.34403 27.78750 1.000 12.77014 156 VAL A N 1
ATOM 1180 C CA . VAL A 1 157 ? -16.10924 -10.98261 27.61952 1.000 13.18968 156 VAL A CA 1
ATOM 1181 C C . VAL A 1 157 ? -16.13957 -11.95436 26.44449 1.000 12.87027 156 VAL A C 1
ATOM 1182 O O . VAL A 1 157 ? -15.24997 -11.94331 25.58409 1.000 13.19026 156 VAL A O 1
ATOM 1186 N N . SER A 1 158 ? -17.18697 -12.78499 26.36874 1.000 15.15360 157 SER A N 1
ATOM 1187 C CA A SER A 1 158 ? -17.23749 -13.79501 25.31702 0.323 15.39799 157 SER A CA 1
ATOM 1188 C CA B SER A 1 158 ? -17.25883 -13.79514 25.31708 0.677 15.31008 157 SER A CA 1
ATOM 1189 C C . SER A 1 158 ? -17.35596 -13.16934 23.93287 1.000 15.37064 157 SER A C 1
ATOM 1190 O O . SER A 1 158 ? -16.90049 -13.76531 22.95056 1.000 14.65856 157 SER A O 1
ATOM 1195 N N . ASP A 1 159 ? -17.94392 -11.97432 23.82897 1.000 14.25132 158 ASP A N 1
ATOM 1196 C CA . ASP A 1 159 ? -18.05369 -11.33541 22.51914 1.000 13.80805 158 ASP A CA 1
ATOM 1197 C C . ASP A 1 159 ? -16.71309 -10.83591 21.99061 1.000 13.07395 158 ASP A C 1
ATOM 1198 O O . ASP A 1 159 ? -16.57621 -10.66352 20.77576 1.000 13.64090 158 ASP A O 1
ATOM 1203 N N . VAL A 1 160 ? -15.71492 -10.61900 22.84889 1.000 11.90914 159 VAL A N 1
ATOM 1204 C CA . VAL A 1 160 ? -14.44350 -10.06598 22.40088 1.000 10.91517 159 VAL A CA 1
ATOM 1205 C C . VAL A 1 160 ? -13.27394 -11.04350 22.53112 1.000 13.39983 159 VAL A C 1
ATOM 1206 O O . VAL A 1 160 ? -12.29323 -10.91078 21.78087 1.000 13.75307 159 VAL A O 1
ATOM 1210 N N . VAL A 1 161 ? -13.34563 -12.02903 23.42995 1.000 12.83956 160 VAL A N 1
ATOM 1211 C CA . VAL A 1 161 ? -12.14091 -12.76527 23.79410 1.000 12.46581 160 VAL A CA 1
ATOM 1212 C C . VAL A 1 161 ? -11.64897 -13.67772 22.67311 1.000 13.85538 160 VAL A C 1
ATOM 1213 O O . VAL A 1 161 ? -10.46000 -14.01390 22.64246 1.000 16.54007 160 VAL A O 1
ATOM 1217 N N . TYR A 1 162 ? -12.51203 -14.05932 21.72675 1.000 12.36862 161 TYR A N 1
ATOM 1218 C CA . TYR A 1 162 ? -12.11902 -14.97853 20.66199 1.000 12.18766 161 TYR A CA 1
ATOM 1219 C C . TYR A 1 162 ? -11.77986 -14.27533 19.35477 1.000 12.57594 161 TYR A C 1
ATOM 1220 O O . TYR A 1 162 ? -11.44439 -14.95278 18.37527 1.000 15.03660 161 TYR A O 1
ATOM 1229 N N . LEU A 1 163 ? -11.85613 -12.94517 19.30984 1.000 13.39233 162 LEU A N 1
ATOM 1230 C CA . LEU A 1 163 ? -11.75509 -12.25184 18.02588 1.000 12.84271 162 LEU A CA 1
ATOM 1231 C C . LEU A 1 163 ? -10.36391 -12.37693 17.42202 1.000 11.95231 162 LEU A C 1
ATOM 1232 O O . LEU A 1 163 ? -10.23258 -12.55131 16.20524 1.000 11.83639 162 LEU A O 1
ATOM 1237 N N . SER A 1 164 ? -9.31132 -12.28427 18.24166 1.000 13.79478 163 SER A N 1
ATOM 1238 C CA A SER A 1 164 ? -7.96556 -12.38912 17.68837 0.629 14.83661 163 SER A CA 1
ATOM 1239 C CA B SER A 1 164 ? -7.95184 -12.40304 17.71686 0.371 14.40725 163 SER A CA 1
ATOM 1240 C C . SER A 1 164 ? -7.72000 -13.77293 17.09454 1.000 14.90908 163 SER A C 1
ATOM 1241 O O . SER A 1 164 ? -7.13998 -13.88549 16.00863 1.000 16.13218 163 SER A O 1
ATOM 1246 N N . GLU A 1 165 ? -8.17553 -14.83243 17.77462 1.000 15.54460 164 GLU A N 1
ATOM 1247 C CA . GLU A 1 165 ? -8.02140 -16.18775 17.24629 1.000 15.85778 164 GLU A CA 1
ATOM 1248 C C . GLU A 1 165 ? -8.88092 -16.40238 16.00314 1.000 15.11377 164 GLU A C 1
ATOM 1249 O O . GLU A 1 165 ? -8.43162 -17.01888 15.02733 1.000 15.74785 164 GLU A O 1
ATOM 1255 N N . LEU A 1 166 ? -10.11493 -15.89652 16.01447 1.000 13.47668 165 LEU A N 1
ATOM 1256 C CA . LEU A 1 166 ? -10.97996 -16.01743 14.84369 1.000 12.20848 165 LEU A CA 1
ATOM 1257 C C . LEU A 1 166 ? -10.36370 -15.30968 13.64503 1.000 13.64815 165 LEU A C 1
ATOM 1258 O O . LEU A 1 166 ? -10.31829 -15.85464 12.53661 1.000 13.35578 165 LEU A O 1
ATOM 1263 N N . TYR A 1 167 ? -9.86614 -14.09417 13.85983 1.000 12.91598 166 TYR A N 1
ATOM 1264 C CA . TYR A 1 167 ? -9.21975 -13.34510 12.79015 1.000 12.54063 166 TYR A CA 1
ATOM 1265 C C . TYR A 1 167 ? -8.00945 -14.09571 12.24061 1.000 12.55799 166 TYR A C 1
ATOM 1266 O O . TYR A 1 167 ? -7.83962 -14.21510 11.02285 1.000 13.62311 166 TYR A O 1
ATOM 1275 N N . SER A 1 168 ? -7.16107 -14.62833 13.12443 1.000 13.84734 167 SER A N 1
ATOM 1276 C CA . SER A 1 168 ? -5.97930 -15.34864 12.65746 1.000 14.53070 167 SER A CA 1
ATOM 1277 C C . SER A 1 168 ? -6.36206 -16.54752 11.80108 1.000 13.85286 167 SER A C 1
ATOM 1278 O O . SER A 1 168 ? -5.72089 -16.81762 10.77684 1.000 15.53875 167 SER A O 1
ATOM 1281 N N . GLN A 1 169 ? -7.40526 -17.27394 12.19834 1.000 13.91916 168 GLN A N 1
ATOM 1282 C CA . GLN A 1 169 ? -7.85550 -18.41716 11.40950 1.000 15.87298 168 GLN A CA 1
ATOM 1283 C C . GLN A 1 169 ? -8.45116 -17.97913 10.07659 1.000 13.68381 168 GLN A C 1
ATOM 1284 O O . GLN A 1 169 ? -8.16158 -18.57957 9.03135 1.000 15.71503 168 GLN A O 1
ATOM 1290 N N . LEU A 1 170 ? -9.29553 -16.94597 10.09137 1.000 12.67079 169 LEU A N 1
ATOM 1291 C CA . LEU A 1 170 ? -9.86703 -16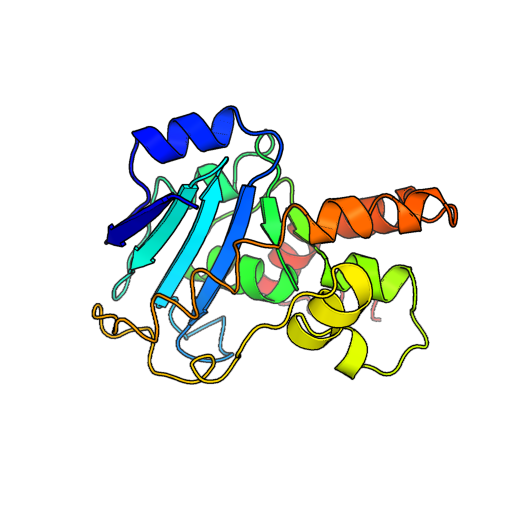.45090 8.83990 1.000 11.28576 169 LEU A CA 1
ATOM 1292 C C . LEU A 1 170 ? -8.78769 -15.87344 7.93247 1.000 12.97909 169 LEU A C 1
ATOM 1293 O O . LEU A 1 170 ? -8.82734 -16.06516 6.70900 1.000 13.98390 169 LEU A O 1
ATOM 1298 N N . ARG A 1 171 ? -7.81781 -15.16140 8.51255 1.000 14.04397 170 ARG A N 1
ATOM 1299 C CA A ARG A 1 171 ? -6.71010 -14.63891 7.71983 0.553 14.96183 170 ARG A CA 1
ATOM 1300 C CA B ARG A 1 171 ? -6.70558 -14.63938 7.72475 0.447 15.16197 170 ARG A CA 1
ATOM 1301 C C . ARG A 1 171 ? -5.97205 -15.76221 7.00450 1.000 15.23835 170 ARG A C 1
ATOM 1302 O O . ARG A 1 171 ? -5.63813 -15.64028 5.81873 1.000 14.93367 170 ARG A O 1
ATOM 1317 N N . ALA A 1 172 ? -5.72581 -16.86920 7.70456 1.000 15.34461 171 ALA A N 1
ATOM 1318 C CA . ALA A 1 172 ? -5.04935 -18.00254 7.08937 1.000 15.59899 171 ALA A CA 1
ATOM 1319 C C . ALA A 1 172 ? -5.88179 -18.58235 5.95201 1.000 15.15442 171 ALA A C 1
ATOM 1320 O O . ALA A 1 172 ? -5.34034 -18.95663 4.90315 1.000 16.27037 171 ALA A O 1
ATOM 1322 N N . GLN A 1 173 ? -7.20341 -18.65726 6.13720 1.000 15.17629 172 GLN A N 1
ATOM 1323 C CA . GLN A 1 173 ? -8.07275 -19.14589 5.07119 1.000 14.48948 172 GLN A CA 1
ATOM 1324 C C . GLN A 1 173 ? -8.02434 -18.22016 3.86340 1.000 14.39911 172 GLN A C 1
ATOM 1325 O O . GLN A 1 173 ? -8.04327 -18.67753 2.71316 1.000 15.07325 172 GLN A O 1
ATOM 1331 N N . CYS A 1 174 ? -7.96817 -16.91105 4.10805 1.000 14.25144 173 CYS A N 1
ATOM 1332 C CA . CYS A 1 174 ? -7.88270 -15.95801 3.00530 1.000 15.60647 173 CYS A CA 1
ATOM 1333 C C . CYS A 1 174 ? -6.57888 -16.12316 2.24385 1.000 16.54047 173 CYS A C 1
ATOM 1334 O O . CYS A 1 174 ? -6.56821 -16.09000 1.00870 1.000 17.14449 173 CYS A O 1
ATOM 1337 N N . LEU A 1 175 ? -5.46552 -16.29174 2.96469 1.000 16.18848 174 LEU A N 1
ATOM 1338 C CA . LEU A 1 175 ? -4.18989 -16.55193 2.30397 1.000 17.55925 174 LEU A CA 1
ATOM 1339 C C . LEU A 1 175 ? -4.24955 -17.83053 1.47806 1.000 18.68128 174 LEU A C 1
ATOM 1340 O O . LEU A 1 175 ? -3.78589 -17.85758 0.32825 1.000 21.04278 174 LEU A O 1
ATOM 1345 N N . ASP A 1 176 ? -4.83630 -18.89591 2.03880 1.000 17.66758 175 ASP A N 1
ATOM 1346 C CA . ASP A 1 176 ? -4.90359 -20.17033 1.32211 1.000 16.80216 175 ASP A CA 1
ATOM 1347 C C . ASP A 1 176 ? -5.68192 -20.03981 0.01729 1.000 16.66621 175 ASP A C 1
ATOM 1348 O O . ASP A 1 176 ? -5.34410 -20.69020 -0.98190 1.000 19.02286 175 ASP A O 1
ATOM 1353 N N . LYS A 1 177 ? -6.72707 -19.21231 0.01149 1.000 16.90986 176 LYS A N 1
ATOM 1354 C CA A LYS A 1 177 ? -7.58510 -19.00181 -1.14703 0.554 17.48036 176 LYS A CA 1
ATOM 1355 C CA B LYS A 1 177 ? -7.56905 -19.01701 -1.15972 0.446 17.55574 176 LYS A CA 1
ATOM 1356 C C . LYS A 1 177 ? -7.07631 -17.89809 -2.06886 1.000 18.54860 176 LYS A C 1
ATOM 1357 O O . LYS A 1 177 ? -7.58627 -17.75680 -3.18985 1.000 21.46423 176 LYS A O 1
ATOM 1368 N N . GLY A 1 178 ? -6.09475 -17.11658 -1.63021 1.000 19.78558 177 GLY A N 1
ATOM 1369 C CA . GLY A 1 178 ? -5.59212 -16.02409 -2.43841 1.000 17.59758 177 GLY A CA 1
ATOM 1370 C C . GLY A 1 178 ? -6.45212 -14.78183 -2.42049 1.000 16.62680 177 GLY A C 1
ATOM 1371 O O . GLY A 1 178 ? -6.45781 -14.02609 -3.39902 1.000 19.84121 177 GLY A O 1
ATOM 1372 N N . VAL A 1 179 ? -7.18264 -14.54106 -1.33047 1.000 14.74127 178 VAL A N 1
ATOM 1373 C CA . VAL A 1 179 ? -8.05182 -13.37739 -1.23324 1.000 14.70819 178 VAL A CA 1
ATOM 1374 C C . VAL A 1 179 ? -7.66855 -12.45990 -0.07885 1.000 13.24621 178 VAL A C 1
ATOM 1375 O O . VAL A 1 179 ? -8.43752 -11.56172 0.26748 1.000 14.42781 178 VAL A O 1
ATOM 1379 N N . LEU A 1 180 ? -6.48741 -12.64568 0.52184 1.000 14.96279 179 LEU A N 1
ATOM 1380 C CA . LEU A 1 180 ? -6.15825 -11.79935 1.66973 1.000 13.52209 179 LEU A CA 1
ATOM 1381 C C . LEU A 1 180 ? -5.96413 -10.34855 1.24349 1.000 14.41176 179 LEU A C 1
ATOM 1382 O O . LEU A 1 180 ? -6.40146 -9.42783 1.94533 1.000 12.68696 179 LEU A O 1
ATOM 1387 N N . GLN A 1 181 ? -5.32315 -10.11628 0.09620 1.000 14.77110 180 GLN A N 1
ATOM 1388 C CA . GLN A 1 181 ? -5.15139 -8.73843 -0.35301 1.000 15.36333 180 GLN A CA 1
ATOM 1389 C C . GLN A 1 181 ? -6.49571 -8.06916 -0.59277 1.000 14.44662 180 GLN A C 1
ATOM 1390 O O . GLN A 1 181 ? -6.66296 -6.87820 -0.29826 1.000 13.43895 180 GLN A O 1
ATOM 1396 N N . ALA A 1 182 ? -7.47176 -8.82511 -1.10818 1.000 14.05803 181 ALA A N 1
ATOM 1397 C CA . ALA A 1 182 ? -8.81663 -8.28987 -1.28448 1.000 12.54781 181 ALA A CA 1
ATOM 1398 C C . ALA A 1 182 ? -9.41815 -7.89139 0.05291 1.000 11.91009 181 ALA A C 1
ATOM 1399 O O . ALA A 1 182 ? -9.98066 -6.79918 0.19621 1.000 12.55615 181 ALA A O 1
ATOM 1401 N N . VAL A 1 183 ? -9.32591 -8.78051 1.04279 1.000 11.35717 182 VAL A N 1
ATOM 1402 C CA . VAL A 1 183 ? -9.84895 -8.46417 2.37084 1.000 11.27787 182 VAL A CA 1
ATOM 1403 C C . VAL A 1 183 ? -9.16298 -7.22867 2.93915 1.000 11.05269 182 VAL A C 1
ATOM 1404 O O . VAL A 1 183 ? -9.81862 -6.33893 3.49622 1.000 11.16865 182 VAL A O 1
ATOM 1408 N N . GLU A 1 184 ? -7.83968 -7.14222 2.79557 1.000 11.62269 183 GLU A N 1
ATOM 1409 C CA . GLU A 1 184 ? -7.12148 -5.98673 3.32460 1.000 11.68590 183 GLU A CA 1
ATOM 1410 C C . GLU A 1 184 ? -7.51584 -4.70158 2.60509 1.000 11.34004 183 GLU A C 1
ATOM 1411 O O . GLU A 1 184 ? -7.50357 -3.62285 3.21306 1.000 12.94546 183 GLU A O 1
ATOM 1417 N N . ASN A 1 185 ? -7.86391 -4.78374 1.31633 1.000 10.99460 184 ASN A N 1
ATOM 1418 C CA . ASN A 1 185 ? -8.35094 -3.58720 0.63736 1.000 11.98202 184 ASN A CA 1
ATOM 1419 C C . ASN A 1 185 ? -9.70653 -3.14968 1.17502 1.000 10.81070 184 ASN A C 1
ATOM 1420 O O . ASN A 1 185 ? -9.98070 -1.94275 1.25645 1.000 12.60218 184 ASN A O 1
ATOM 1425 N N . ALA A 1 186 ? -10.55565 -4.09935 1.57666 1.000 10.40643 185 AL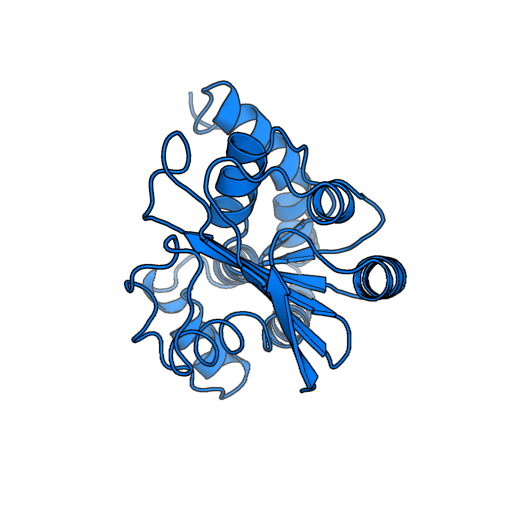A A N 1
ATOM 1426 C CA . ALA A 1 186 ? -11.79299 -3.71746 2.25164 1.000 10.46878 185 ALA A CA 1
ATOM 1427 C C . ALA A 1 186 ? -11.49422 -3.04619 3.58885 1.000 10.91130 185 ALA A C 1
ATOM 1428 O O . ALA A 1 186 ? -12.09458 -2.01773 3.92556 1.000 11.97469 185 ALA A O 1
ATOM 1430 N N . TYR A 1 187 ? -10.54118 -3.59578 4.34849 1.000 11.47747 186 TYR A N 1
ATOM 1431 C CA . TYR A 1 187 ? -10.19701 -3.01718 5.64662 1.000 10.36959 186 TYR A CA 1
ATOM 1432 C C . TYR A 1 187 ? -9.67846 -1.59310 5.49867 1.000 11.20028 186 TYR A C 1
ATOM 1433 O O . TYR A 1 187 ? -9.99819 -0.71675 6.31345 1.000 11.86904 186 TYR A O 1
ATOM 1442 N N . SER A 1 188 ? -8.85167 -1.35068 4.47544 1.000 11.03465 187 SER A N 1
ATOM 1443 C CA . SER A 1 188 ? -8.26635 -0.02974 4.26913 1.000 10.60701 187 SER A CA 1
ATOM 1444 C C . SER A 1 188 ? -9.30746 1.01354 3.89122 1.000 11.58275 187 SER A C 1
ATOM 1445 O O . SER A 1 188 ? -9.05211 2.21246 4.05322 1.000 12.97758 187 SER A O 1
ATOM 1448 N N . PHE A 1 189 ? -10.45974 0.58754 3.37569 1.000 10.49563 188 PHE A N 1
ATOM 1449 C CA . PHE A 1 189 ? -11.53860 1.51119 3.05435 1.000 10.14989 188 PHE A CA 1
ATOM 1450 C C . PHE A 1 189 ? -12.40211 1.85205 4.26984 1.000 9.66093 188 PHE A C 1
ATOM 1451 O O . PHE A 1 189 ? -13.12291 2.84864 4.23842 1.000 11.36710 188 PHE A O 1
ATOM 1459 N N . LEU A 1 190 ? -12.31716 1.07939 5.35098 1.000 10.78584 189 LEU A N 1
ATOM 1460 C CA . LEU A 1 190 ? -13.19735 1.32416 6.49362 1.000 11.01280 189 LEU A CA 1
ATOM 1461 C C . LEU A 1 190 ? -13.12530 2.74670 7.04911 1.000 11.08123 189 LEU A C 1
ATOM 1462 O O . LEU A 1 190 ? -14.19496 3.31318 7.34360 1.000 11.98314 189 LEU A O 1
ATOM 1467 N N . PRO A 1 191 ? -11.95242 3.37118 7.23169 1.000 10.85880 190 PRO A N 1
ATOM 1468 C CA . PRO A 1 191 ? -11.95745 4.76753 7.70816 1.000 12.67521 190 PRO A CA 1
ATOM 1469 C C . PRO A 1 191 ? -12.62916 5.72032 6.73632 1.000 11.67669 190 PRO A C 1
ATOM 1470 O O . PRO A 1 191 ? -13.26447 6.69767 7.15753 1.000 13.54104 190 PRO A O 1
ATOM 1474 N N . VAL A 1 192 ? -12.50286 5.46509 5.43516 1.000 10.54442 191 VAL A N 1
ATOM 1475 C CA . VAL A 1 192 ? -13.16654 6.30676 4.44871 1.000 9.57720 191 VAL A CA 1
ATOM 1476 C C . VAL A 1 192 ? -14.66961 6.08192 4.50498 1.000 9.15139 191 VAL A C 1
ATOM 1477 O O . VAL A 1 192 ? -15.46330 7.03332 4.49088 1.000 10.54356 191 VAL A O 1
ATOM 1481 N N . TRP A 1 193 ? -15.07231 4.81115 4.55475 1.000 11.06941 192 TRP A N 1
ATO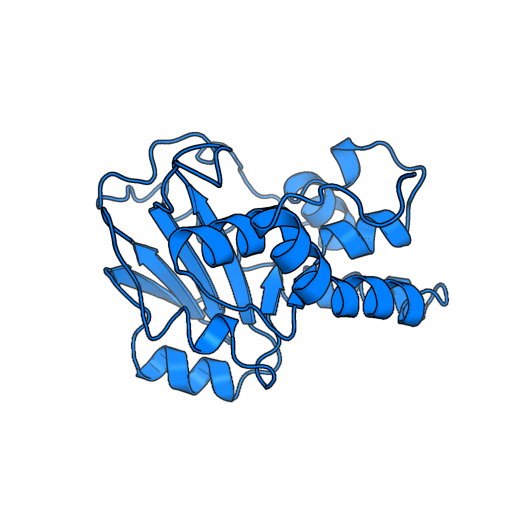M 1482 C CA . TRP A 1 193 ? -16.47955 4.45060 4.64795 1.000 9.38435 192 TRP A CA 1
ATOM 1483 C C . TRP A 1 193 ? -17.16479 5.16111 5.80823 1.000 10.41631 192 TRP A C 1
ATOM 1484 O O . TRP A 1 193 ? -18.24809 5.72426 5.64699 1.000 11.00690 192 TRP A O 1
ATOM 1495 N N . VAL A 1 194 ? -16.53844 5.16875 6.98622 1.000 11.73833 193 VAL A N 1
ATOM 1496 C CA . VAL A 1 194 ? -17.25772 5.70827 8.13388 1.000 11.36449 193 VAL A CA 1
ATOM 1497 C C . VAL A 1 194 ? -17.33739 7.22958 8.05838 1.000 11.64613 193 VAL A C 1
ATOM 1498 O O . VAL A 1 194 ? -18.33304 7.82482 8.48868 1.000 12.10848 193 VAL A O 1
ATOM 1502 N N . GLU A 1 195 ? -16.31772 7.88735 7.50114 1.000 11.80151 194 GLU A N 1
ATOM 1503 C CA . GLU A 1 195 ? -16.41350 9.32808 7.31311 1.000 11.20628 194 GLU A CA 1
ATOM 1504 C C . GLU A 1 195 ? -17.53367 9.66177 6.33935 1.000 11.38668 194 GLU A C 1
ATOM 1505 O O . GLU A 1 195 ? -18.33282 10.57067 6.58900 1.000 12.28595 194 GLU A O 1
ATOM 1511 N N . LEU A 1 196 ? -17.63577 8.90217 5.24423 1.000 11.57856 195 LEU A N 1
ATOM 1512 C CA . LEU A 1 196 ? -18.74225 9.09727 4.31327 1.000 11.17688 195 LEU A CA 1
ATOM 1513 C C . LEU A 1 196 ? -20.08920 8.90100 5.00406 1.000 11.48361 195 LEU A C 1
ATOM 1514 O O . LEU A 1 196 ? -21.02709 9.67353 4.77548 1.000 12.41405 195 LEU A O 1
ATOM 1519 N N . GLN A 1 197 ? -20.19946 7.87423 5.85552 1.000 11.75423 196 GLN A N 1
ATOM 1520 C CA . GLN A 1 197 ? -21.42575 7.64178 6.61188 1.000 11.73686 196 GLN A CA 1
ATOM 1521 C C . GLN A 1 197 ? -21.80612 8.86750 7.43138 1.000 13.54175 196 GLN A C 1
ATOM 1522 O O . GLN A 1 197 ? -22.96547 9.30081 7.42661 1.000 14.88050 196 GLN A O 1
ATOM 1528 N N . ARG A 1 198 ? -20.83294 9.43856 8.14452 1.000 12.86943 197 ARG A N 1
ATOM 1529 C CA . ARG A 1 198 ? -21.11293 10.58880 8.99537 1.000 12.84220 197 ARG A CA 1
ATOM 1530 C C . ARG A 1 198 ? -21.54988 11.79696 8.17636 1.000 12.94138 197 ARG A C 1
ATOM 1531 O O . ARG A 1 198 ? -22.32533 12.62890 8.66204 1.000 17.52605 197 ARG A O 1
ATOM 1539 N N . ARG A 1 199 ? -21.07791 11.91133 6.93540 1.000 13.39919 198 ARG A N 1
ATOM 1540 C CA . ARG A 1 199 ? -21.41985 13.05232 6.10292 1.000 14.29284 198 ARG A CA 1
ATOM 1541 C C . ARG A 1 199 ? -22.60179 12.77618 5.18171 1.000 15.94294 198 ARG A C 1
ATOM 1542 O O . ARG A 1 199 ? -22.96858 13.64631 4.38167 1.000 19.44525 198 ARG A O 1
ATOM 1550 N N . GLY A 1 200 ? -23.21113 11.59736 5.27957 1.000 17.22404 199 GLY A N 1
ATOM 1551 C CA . GLY A 1 200 ? -24.44735 11.31310 4.58885 1.000 16.24973 199 GLY A CA 1
ATOM 1552 C C . GLY A 1 200 ? -24.32996 10.53639 3.29485 1.000 17.75153 199 GLY A C 1
ATOM 1553 O O . GLY A 1 200 ? -25.35375 10.33976 2.62679 1.000 18.90656 199 GLY A O 1
ATOM 1554 N N . ILE A 1 201 ? -23.13395 10.10392 2.90395 1.000 15.98928 200 ILE A N 1
ATOM 1555 C CA . ILE A 1 201 ? -22.97718 9.21780 1.75026 1.000 14.06855 200 ILE A CA 1
ATOM 1556 C C . ILE A 1 201 ? -23.06068 7.78770 2.27119 1.000 12.34300 200 ILE A C 1
ATOM 1557 O O . ILE A 1 201 ? -22.12556 7.29745 2.91066 1.000 14.70748 200 ILE A O 1
ATOM 1562 N N . GLU A 1 202 ? -24.18006 7.11529 1.99052 1.000 13.23299 201 GLU A N 1
ATOM 1563 C CA . GLU A 1 202 ? -24.41000 5.77355 2.51903 1.000 13.55486 201 GLU A CA 1
ATOM 1564 C C . GLU A 1 202 ? -23.66886 4.69928 1.73030 1.000 13.35668 201 GLU A C 1
ATOM 1565 O O . GLU A 1 202 ? -23.32955 3.65063 2.28704 1.000 14.86370 201 GLU A O 1
ATOM 1571 N N . ASP A 1 203 ? -23.41023 4.93627 0.44237 1.000 12.99733 202 ASP A N 1
ATOM 1572 C CA . ASP A 1 203 ? -22.67097 3.98150 -0.38269 1.000 12.28985 202 ASP A CA 1
ATOM 1573 C C . ASP A 1 203 ? -22.05485 4.79502 -1.51812 1.000 10.97437 202 ASP A C 1
ATOM 1574 O O . ASP A 1 203 ? -22.76329 5.18940 -2.44966 1.000 13.47783 202 ASP A O 1
ATOM 1579 N N . VAL A 1 204 ? -20.75013 5.05773 -1.41377 1.000 11.70627 203 VAL A N 1
ATOM 1580 C CA . VAL A 1 204 ? -20.07296 5.88145 -2.41117 1.000 10.80219 203 VAL A CA 1
ATOM 1581 C C . VAL A 1 204 ? -20.01464 5.17916 -3.76341 1.000 11.23629 203 VAL A C 1
ATOM 1582 O O . VAL A 1 204 ? -19.75965 5.83050 -4.78518 1.000 12.29672 203 VAL A O 1
ATOM 1586 N N . PHE A 1 205 ? -20.27059 3.86762 -3.80375 1.000 10.54372 204 PHE A N 1
ATOM 1587 C CA . PHE A 1 205 ? -20.23687 3.11956 -5.05853 1.000 10.16095 204 PHE A CA 1
ATOM 1588 C C . PHE A 1 205 ? -21.58327 3.09007 -5.76253 1.000 11.25070 204 PHE A C 1
ATOM 1589 O O . PHE A 1 205 ? -21.64674 2.70339 -6.93736 1.000 14.01214 204 PHE A O 1
ATOM 1597 N N . ALA A 1 206 ? -22.64789 3.51225 -5.08844 1.000 12.63395 205 ALA A N 1
ATOM 1598 C CA . ALA A 1 206 ? -23.94167 3.65065 -5.73221 1.000 13.18009 205 ALA A CA 1
ATOM 1599 C C . ALA A 1 206 ? -23.93281 4.85684 -6.66052 1.000 12.67194 205 ALA A C 1
ATOM 1600 O O . ALA A 1 206 ? -23.10571 5.76570 -6.53031 1.000 13.89796 205 ALA A O 1
ATOM 1602 N N . TYR A 1 207 ? -24.87780 4.86839 -7.59698 1.000 13.13972 206 TYR A N 1
ATOM 1603 C CA . TYR A 1 207 ? -25.02981 6.01189 -8.48436 1.000 13.86002 206 TYR A CA 1
ATOM 1604 C C . TYR A 1 207 ? -25.19688 7.30862 -7.68547 1.000 16.82378 206 TYR A C 1
ATOM 1605 O O . TYR A 1 207 ? -24.54836 8.32444 -7.97083 1.000 16.54488 206 TYR A O 1
#

Secondary structure (DSSP, 8-state):
-EEEEEESS--HHHHHHHHT-S-EEEEEEESSS-TTT--EEEEEEEETTEEEEEE--TT---HHHHHHHH-TTS-EEESSHHHHHHHHHHHHT----SEEEHHHHHHHHSTTS-GGGGSHHHHHHHHH------TTTTS---SS---HHHHHHHHHHHHTHHHHHHHHHHHHHHHT-HHHHHHHHHHHHHHHHHHHHT-S-TT--

InterPro domains:
  IPR002562 3'-5' exonuclease domain [PF01612] (12-171)
  IPR002562 3'-5' exonuclease domain [SM00474] (7-174)
  IPR012337 Ribonuclease H-like superfamily [SSF53098] (14-196)
  IPR036397 Ribonuclease H superfamily [G3DSA:3.30.420.10] (9-190)
  IPR051086 Ribonuclease D-like [PTHR47649] (14-184)

Foldseek 3Di:
DAEEEAELADDPVQLVLQLVAPEKFKDWAWQDQPLQPTGTQWIWIDRPPYIYIYGYADLRQHPSVLCQQQDQSGAYEYAPVLSVVLSNCNSNVGQGHRYAHLLLLVCLLPVPDDNVCSDPQNLCCVQPVDHADCPCRNPGRHPSDDDPVRSRNSCVNTNCRVVSVVRSCVSCVVVVCNVVRVVVGRCSSVQSVCVVVPNNDPPDD